Protein AF-A0A522RYK0-F1 (afdb_monomer_lite)

Radius of gyration: 50.11 Å; chains: 1; bounding box: 141×63×162 Å

pLDDT: mean 70.0, std 18.23, range [32.28, 95.06]

Secondary structure (DSSP, 8-state):
----------------------------PPP-------S-------THHHHHHHHHHHHHHHHHHHHHHHHHHHHHHHH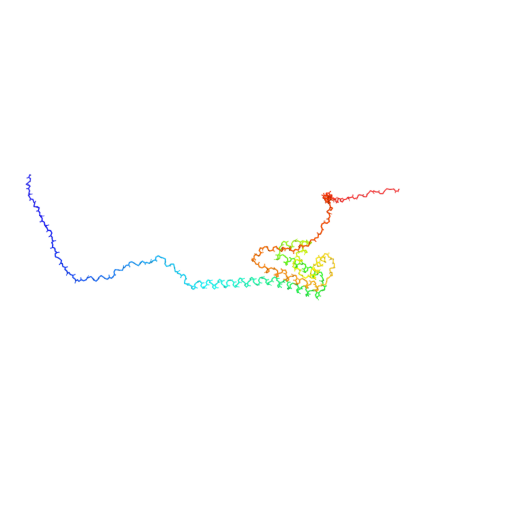HHHHHHHHHHHHHH--HHHHHHHHHHHHHHHHHHH-TTGGG--THHHHHHHHHH--SHHHHHHHHHHHHHTTSSS----HHHHHHHHHHHHHHHHHGGGS-SS----------------------S--------------PPPPPPPP---

Structure (mmCIF, N/CA/C/O backbone):
data_AF-A0A522RYK0-F1
#
_entry.id   AF-A0A522RYK0-F1
#
loop_
_atom_site.group_PDB
_atom_site.id
_atom_site.type_symbol
_atom_site.label_atom_id
_atom_site.label_alt_id
_atom_site.label_comp_id
_atom_site.label_asym_id
_atom_site.label_entity_id
_atom_site.label_seq_id
_atom_site.pdbx_PDB_ins_code
_atom_site.Cartn_x
_atom_site.Cartn_y
_atom_site.Cartn_z
_atom_site.occupancy
_atom_site.B_iso_or_equiv
_atom_site.auth_seq_id
_atom_site.auth_comp_id
_atom_site.auth_asym_id
_atom_site.auth_atom_id
_atom_site.pdbx_PDB_model_num
ATOM 1 N N . MET A 1 1 ? 123.308 -16.213 -63.294 1.00 41.47 1 MET A N 1
ATOM 2 C CA . MET A 1 1 ? 123.215 -14.855 -63.873 1.00 41.47 1 MET A CA 1
ATOM 3 C C . MET A 1 1 ? 122.377 -14.964 -65.137 1.00 41.47 1 MET A C 1
ATOM 5 O O . MET A 1 1 ? 122.843 -15.543 -66.106 1.00 41.47 1 MET A O 1
ATOM 9 N N . GLY A 1 2 ? 121.099 -14.588 -65.052 1.00 46.09 2 GLY A N 1
ATOM 10 C CA . GLY A 1 2 ? 120.081 -14.858 -66.072 1.00 46.09 2 GLY A CA 1
ATOM 11 C C . GLY A 1 2 ? 119.715 -13.612 -66.877 1.00 46.09 2 GLY A C 1
ATOM 12 O O . GLY A 1 2 ? 119.585 -12.527 -66.317 1.00 46.09 2 GLY A O 1
ATOM 13 N N . HIS A 1 3 ? 119.567 -13.805 -68.186 1.00 45.56 3 HIS A N 1
ATOM 14 C CA . HIS A 1 3 ? 119.107 -12.843 -69.190 1.00 45.56 3 HIS A CA 1
ATOM 15 C C . HIS A 1 3 ? 117.770 -12.163 -68.825 1.00 45.56 3 HIS A C 1
ATOM 17 O O . HIS A 1 3 ? 116.843 -12.859 -68.406 1.00 45.56 3 HIS A O 1
ATOM 23 N N . PRO A 1 4 ? 117.589 -10.857 -69.098 1.00 58.97 4 PRO A N 1
ATOM 24 C CA . PRO A 1 4 ? 116.269 -10.243 -69.104 1.00 58.97 4 PRO A CA 1
ATOM 25 C C . PRO A 1 4 ? 115.610 -10.435 -70.479 1.00 58.97 4 PRO A C 1
ATOM 27 O O . PRO A 1 4 ? 116.005 -9.838 -71.480 1.00 58.97 4 PRO A O 1
ATOM 30 N N . GLY A 1 5 ? 114.600 -11.304 -70.517 1.00 47.75 5 GLY A N 1
ATOM 31 C CA . GLY A 1 5 ? 113.717 -11.498 -71.661 1.00 47.75 5 GLY A CA 1
ATOM 32 C C . GLY A 1 5 ? 112.624 -10.431 -71.716 1.00 47.75 5 GLY A C 1
ATOM 33 O O . GLY A 1 5 ? 111.894 -10.208 -70.752 1.00 47.75 5 GLY A O 1
ATOM 34 N N . HIS A 1 6 ? 112.502 -9.793 -72.877 1.00 49.28 6 HIS A N 1
ATOM 35 C CA . HIS A 1 6 ? 111.373 -8.955 -73.261 1.00 49.28 6 HIS A CA 1
ATOM 36 C C . HIS A 1 6 ? 110.070 -9.764 -73.272 1.00 49.28 6 HIS A C 1
ATOM 38 O O . HIS A 1 6 ? 110.014 -10.821 -73.899 1.00 49.28 6 HIS A O 1
ATOM 44 N N . TYR A 1 7 ? 108.984 -9.224 -72.711 1.00 55.53 7 TYR A N 1
ATOM 45 C CA . TYR A 1 7 ? 107.646 -9.667 -73.099 1.00 55.53 7 TYR A CA 1
ATOM 46 C C . TYR A 1 7 ? 106.672 -8.503 -73.299 1.00 55.53 7 TYR A C 1
ATOM 48 O O . TYR A 1 7 ? 106.719 -7.458 -72.651 1.00 55.53 7 TYR A O 1
ATOM 56 N N . ARG A 1 8 ? 105.844 -8.706 -74.324 1.00 53.91 8 ARG A N 1
ATOM 57 C CA . ARG A 1 8 ? 105.000 -7.753 -75.041 1.00 53.91 8 ARG A CA 1
ATOM 58 C C . ARG A 1 8 ? 103.783 -7.306 -74.230 1.00 53.91 8 ARG A C 1
ATOM 60 O O . ARG A 1 8 ? 103.078 -8.125 -73.652 1.00 53.91 8 ARG A O 1
ATOM 67 N N . ARG A 1 9 ? 103.438 -6.020 -74.357 1.00 51.78 9 ARG A N 1
ATOM 68 C CA . ARG A 1 9 ? 102.082 -5.502 -74.115 1.00 51.78 9 ARG A CA 1
ATOM 69 C C . ARG A 1 9 ? 101.175 -5.881 -75.287 1.00 51.78 9 ARG A C 1
ATOM 71 O O . ARG A 1 9 ? 101.314 -5.323 -76.373 1.00 51.78 9 ARG A O 1
ATOM 78 N N . ALA A 1 10 ? 100.227 -6.783 -75.057 1.00 53.97 10 ALA A N 1
ATOM 79 C CA . ALA A 1 10 ? 99.126 -7.031 -75.980 1.00 53.97 10 ALA A CA 1
ATOM 80 C C . ALA A 1 10 ? 97.959 -6.094 -75.642 1.00 53.97 10 ALA A C 1
ATOM 82 O O . ALA A 1 10 ? 97.344 -6.191 -74.582 1.00 53.97 10 ALA A O 1
ATOM 83 N N . ARG A 1 11 ? 97.676 -5.163 -76.557 1.00 58.62 11 ARG A N 1
ATOM 84 C CA . ARG A 1 11 ? 96.407 -4.438 -76.622 1.00 58.62 11 ARG A CA 1
ATOM 85 C C . ARG A 1 11 ? 95.418 -5.339 -77.351 1.00 58.62 11 ARG A C 1
ATOM 87 O O . ARG A 1 11 ? 95.671 -5.670 -78.505 1.00 58.62 11 ARG A O 1
ATOM 94 N N . TYR A 1 12 ? 94.287 -5.659 -76.740 1.00 59.41 12 TYR A N 1
ATOM 95 C CA . TYR A 1 12 ? 93.101 -6.031 -77.502 1.00 59.41 12 TYR A CA 1
ATOM 96 C C . TYR A 1 12 ? 91.986 -5.047 -77.158 1.00 59.41 12 TYR A C 1
ATOM 98 O O . TYR A 1 12 ? 91.530 -4.929 -76.023 1.00 59.41 12 TYR A O 1
ATOM 106 N N . ARG A 1 13 ? 91.652 -4.244 -78.169 1.00 61.16 13 ARG A N 1
ATOM 107 C CA . ARG A 1 13 ? 90.498 -3.356 -78.204 1.00 61.16 13 ARG A CA 1
ATOM 108 C C . ARG A 1 13 ? 89.246 -4.209 -78.391 1.00 61.16 13 ARG A C 1
ATOM 110 O O . ARG A 1 13 ? 89.205 -5.047 -79.282 1.00 61.16 13 ARG A O 1
ATOM 117 N N . THR A 1 14 ? 88.266 -3.933 -77.540 1.00 62.31 14 THR A N 1
ATOM 118 C CA . THR A 1 14 ? 86.838 -3.804 -77.854 1.00 62.31 14 THR A CA 1
ATOM 119 C C . THR A 1 14 ? 86.276 -4.751 -78.923 1.00 62.31 14 THR A C 1
ATOM 121 O O . THR A 1 14 ? 86.274 -4.444 -80.114 1.00 62.31 14 THR A O 1
ATOM 124 N N . CYS A 1 15 ? 85.681 -5.856 -78.468 1.00 51.78 15 CYS A N 1
ATOM 125 C CA . CYS A 1 15 ? 84.622 -6.533 -79.213 1.00 51.78 15 CYS A CA 1
ATOM 126 C C . CYS A 1 15 ? 83.449 -5.557 -79.390 1.00 51.78 15 CYS A C 1
ATOM 128 O O . CYS A 1 15 ? 82.803 -5.178 -78.416 1.00 51.78 15 CYS A O 1
ATOM 130 N N . SER A 1 16 ? 83.175 -5.161 -80.630 1.00 62.47 16 SER A N 1
ATOM 131 C CA . SER A 1 16 ? 81.880 -4.615 -81.038 1.00 62.47 16 SER A CA 1
ATOM 132 C C . SER A 1 16 ? 81.103 -5.751 -81.695 1.00 62.47 16 SER A C 1
ATOM 134 O O . SER A 1 16 ? 81.297 -6.065 -82.865 1.00 62.47 16 SER A O 1
ATOM 136 N N . VAL A 1 17 ? 80.257 -6.418 -80.911 1.00 62.44 17 VAL A N 1
ATOM 137 C CA . VAL A 1 17 ? 79.283 -7.382 -81.430 1.00 62.44 17 VAL A CA 1
ATOM 138 C C . VAL A 1 17 ? 77.928 -6.690 -81.485 1.00 62.44 17 VAL A C 1
ATOM 140 O O . VAL A 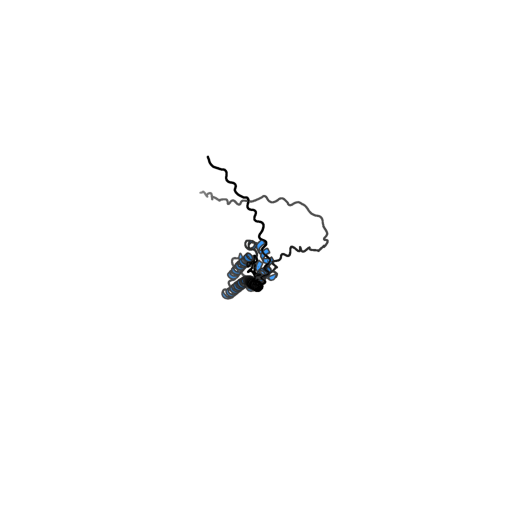1 17 ? 77.262 -6.480 -80.477 1.00 62.44 17 VAL A O 1
ATOM 143 N N . VAL A 1 18 ? 77.639 -6.229 -82.701 1.00 58.78 18 VAL A N 1
ATOM 144 C CA . VAL A 1 18 ? 76.389 -6.375 -83.456 1.00 58.78 18 VAL A CA 1
ATOM 145 C C . VAL A 1 18 ? 75.110 -6.495 -82.624 1.00 58.78 18 VAL A C 1
ATOM 147 O O . VAL A 1 18 ? 74.841 -7.512 -81.989 1.00 58.78 18 VAL A O 1
ATOM 150 N N . ALA A 1 19 ? 74.263 -5.474 -82.763 1.00 57.03 19 ALA A N 1
ATOM 151 C CA . ALA A 1 19 ? 72.838 -5.555 -82.498 1.00 57.03 19 ALA A CA 1
ATOM 152 C C . ALA A 1 19 ? 72.228 -6.737 -83.273 1.00 57.03 19 ALA A C 1
ATOM 154 O O . ALA A 1 19 ? 72.044 -6.665 -84.486 1.00 57.03 19 ALA A O 1
ATOM 155 N N . SER A 1 20 ? 71.911 -7.821 -82.566 1.00 56.34 20 SER A N 1
ATOM 156 C CA . SER A 1 20 ? 70.906 -8.777 -83.020 1.00 56.34 20 SER A CA 1
ATOM 157 C C . SER A 1 20 ? 69.559 -8.313 -82.498 1.00 56.34 20 SER A C 1
ATOM 159 O O . SER A 1 20 ? 69.254 -8.423 -81.312 1.00 56.34 20 SER A O 1
ATOM 161 N N . THR A 1 21 ? 68.754 -7.770 -83.404 1.00 59.12 21 THR A N 1
ATOM 162 C CA . THR A 1 21 ? 67.309 -7.663 -83.236 1.00 59.12 21 THR A CA 1
ATOM 163 C C . THR A 1 21 ? 66.734 -9.074 -83.307 1.00 59.12 21 THR A C 1
ATOM 165 O O . THR A 1 21 ? 66.235 -9.488 -84.349 1.00 59.12 21 THR A O 1
ATOM 168 N N . ASP A 1 22 ? 66.826 -9.833 -82.213 1.00 52.81 22 ASP A N 1
ATOM 169 C CA . ASP A 1 22 ? 66.019 -11.042 -82.068 1.00 52.81 22 ASP A CA 1
ATOM 170 C C . ASP A 1 22 ? 64.704 -10.663 -81.388 1.00 52.81 22 ASP A C 1
ATOM 172 O O . ASP A 1 22 ? 64.526 -10.683 -80.170 1.00 52.81 22 ASP A O 1
ATOM 176 N N . ALA A 1 23 ? 63.782 -10.210 -82.232 1.00 56.84 23 ALA A N 1
ATOM 177 C CA . ALA A 1 23 ? 62.373 -10.141 -81.916 1.00 56.84 23 ALA A CA 1
ATOM 178 C C . ALA A 1 23 ? 61.839 -11.577 -81.791 1.00 56.84 23 ALA A C 1
ATOM 180 O O . ALA A 1 23 ? 61.274 -12.119 -82.742 1.00 56.84 23 ALA A O 1
ATOM 181 N N . ARG A 1 24 ? 62.026 -12.206 -80.624 1.00 54.88 24 ARG A N 1
ATOM 182 C CA . ARG A 1 24 ? 61.270 -13.397 -80.212 1.00 54.88 24 ARG A CA 1
ATOM 183 C C . ARG A 1 24 ? 61.407 -13.655 -78.707 1.00 54.88 24 ARG A C 1
ATOM 185 O O . ARG A 1 24 ? 62.499 -13.759 -78.171 1.00 54.88 24 ARG A O 1
ATOM 192 N N . SER A 1 25 ? 60.249 -13.783 -78.055 1.00 52.97 25 SER A N 1
ATOM 193 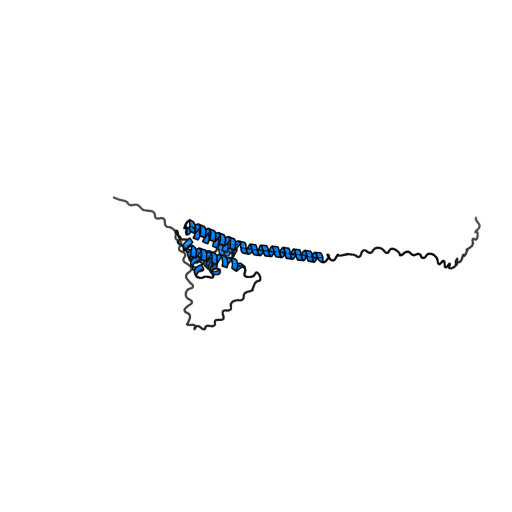C CA . SER A 1 25 ? 60.036 -14.150 -76.645 1.00 52.97 25 SER A CA 1
ATOM 194 C C . SER A 1 25 ? 60.287 -13.087 -75.569 1.00 52.97 25 SER A C 1
ATOM 196 O O . SER A 1 25 ? 60.899 -13.357 -74.543 1.00 52.97 25 SER A O 1
ATOM 198 N N . ALA A 1 26 ? 59.641 -11.927 -75.701 1.00 53.84 26 ALA A N 1
ATOM 199 C CA . ALA A 1 26 ? 59.113 -11.220 -74.530 1.00 53.84 26 ALA A CA 1
ATOM 200 C C . ALA A 1 26 ? 57.675 -11.694 -74.245 1.00 53.84 26 ALA A C 1
ATOM 202 O O . ALA A 1 26 ? 56.738 -10.900 -74.212 1.00 53.84 26 ALA A O 1
ATOM 203 N N . MET A 1 27 ? 57.476 -13.002 -74.039 1.00 52.97 27 MET A N 1
ATOM 204 C CA . MET A 1 27 ? 56.297 -13.477 -73.307 1.00 52.97 27 MET A CA 1
ATOM 205 C C . MET A 1 27 ? 56.552 -13.249 -71.815 1.00 52.97 27 MET A C 1
ATOM 207 O O . MET A 1 27 ? 56.721 -14.183 -71.037 1.00 52.97 27 MET A O 1
ATOM 211 N N . ASN A 1 28 ? 56.624 -11.973 -71.434 1.00 60.78 28 ASN A N 1
ATOM 212 C CA . ASN A 1 28 ? 56.594 -11.548 -70.045 1.00 60.78 28 ASN A CA 1
ATOM 213 C C . ASN A 1 28 ? 55.174 -11.799 -69.534 1.00 60.78 28 ASN A C 1
ATOM 215 O O . ASN A 1 28 ? 54.310 -10.925 -69.609 1.00 60.78 28 ASN A O 1
ATOM 219 N N . GLY A 1 29 ? 54.917 -13.026 -69.073 1.00 66.88 29 GLY A N 1
ATOM 220 C CA . GLY A 1 29 ? 53.723 -13.321 -68.290 1.00 66.88 29 GLY A CA 1
ATOM 221 C C . GLY A 1 29 ? 53.660 -12.341 -67.112 1.00 66.88 29 GLY A C 1
ATOM 222 O O . GLY A 1 29 ? 54.710 -12.031 -66.542 1.00 66.88 29 GLY A O 1
ATOM 223 N N . PRO A 1 30 ? 52.483 -11.782 -66.780 1.00 66.31 30 PRO A N 1
ATOM 224 C CA . PRO A 1 30 ? 52.382 -10.717 -65.792 1.00 66.31 30 PRO A CA 1
ATOM 225 C C . PRO A 1 30 ? 53.019 -11.159 -64.473 1.00 66.31 30 PRO A C 1
ATOM 227 O O . PRO A 1 30 ? 52.614 -12.155 -63.876 1.00 66.31 30 PRO A O 1
ATOM 230 N N . ALA A 1 31 ? 54.045 -10.419 -64.046 1.00 64.81 31 ALA A N 1
ATOM 231 C CA . ALA A 1 31 ? 54.709 -10.623 -62.771 1.00 64.81 31 ALA A CA 1
ATOM 232 C C . ALA A 1 31 ? 53.659 -10.547 -61.656 1.00 64.81 31 ALA A C 1
ATOM 234 O O . ALA A 1 31 ? 53.007 -9.511 -61.487 1.00 64.81 31 ALA A O 1
ATOM 235 N N . LEU A 1 32 ? 53.479 -11.650 -60.926 1.00 63.84 32 LEU A N 1
ATOM 236 C CA . LEU A 1 32 ? 52.627 -11.714 -59.744 1.00 63.84 32 LEU A CA 1
ATOM 237 C C . LEU A 1 32 ? 53.161 -10.704 -58.723 1.00 63.84 32 LEU A C 1
ATOM 239 O O . LEU A 1 32 ? 54.149 -10.951 -58.034 1.00 63.84 32 LEU A O 1
ATOM 243 N N . ARG A 1 33 ? 52.525 -9.531 -58.676 1.00 64.06 33 ARG A N 1
ATOM 244 C CA . ARG A 1 33 ? 52.713 -8.560 -57.602 1.00 64.06 33 ARG A CA 1
ATOM 245 C C . ARG A 1 33 ? 52.239 -9.200 -56.306 1.00 64.06 33 ARG A C 1
ATOM 247 O O . ARG A 1 33 ? 51.148 -9.765 -56.260 1.00 64.06 33 ARG A O 1
ATOM 254 N N . ASP A 1 34 ? 53.080 -9.069 -55.291 1.00 62.72 34 ASP A N 1
ATOM 255 C CA . ASP A 1 34 ? 52.813 -9.406 -53.901 1.00 62.72 34 ASP A CA 1
ATOM 256 C C . ASP A 1 34 ? 51.382 -9.016 -53.510 1.00 62.72 34 ASP A C 1
ATOM 258 O O . ASP A 1 34 ? 50.929 -7.894 -53.772 1.00 62.72 34 ASP A O 1
ATOM 262 N N . ILE A 1 35 ? 50.651 -9.958 -52.918 1.00 59.69 35 ILE A N 1
ATOM 263 C CA . ILE A 1 35 ? 49.290 -9.725 -52.444 1.00 59.69 35 ILE A CA 1
ATOM 264 C C . ILE A 1 35 ? 49.412 -8.824 -51.215 1.00 59.69 35 ILE A C 1
ATOM 266 O O . ILE A 1 35 ? 49.546 -9.285 -50.083 1.00 59.69 35 ILE A O 1
ATOM 270 N N . HIS A 1 36 ? 49.367 -7.513 -51.434 1.00 65.38 36 HIS A N 1
ATOM 271 C CA . HIS A 1 36 ? 49.087 -6.562 -50.373 1.00 65.38 36 HIS A CA 1
ATOM 272 C C . HIS A 1 36 ? 47.670 -6.838 -49.867 1.00 65.38 36 HIS A C 1
ATOM 274 O O . HIS A 1 36 ? 46.690 -6.414 -50.474 1.00 65.38 36 HIS A O 1
ATOM 280 N N . ILE A 1 37 ? 47.557 -7.561 -48.755 1.00 68.00 37 ILE A N 1
ATOM 281 C CA . ILE A 1 37 ? 46.336 -7.587 -47.954 1.00 68.00 37 ILE A CA 1
ATOM 282 C C . ILE A 1 37 ? 46.307 -6.224 -47.253 1.00 68.00 37 ILE A C 1
ATOM 284 O O . ILE A 1 37 ? 47.153 -5.991 -46.384 1.00 68.00 37 ILE A O 1
ATOM 288 N N . PRO A 1 38 ? 45.433 -5.276 -47.648 1.00 64.25 38 PRO A N 1
ATOM 289 C CA . PRO A 1 38 ? 45.405 -3.980 -46.997 1.00 64.25 38 PRO A CA 1
ATOM 290 C C . PRO A 1 38 ? 45.112 -4.174 -45.508 1.00 64.25 38 PRO A C 1
ATOM 292 O O . PRO A 1 38 ? 44.242 -4.956 -45.115 1.00 64.25 38 PRO A O 1
ATOM 295 N N . ALA A 1 39 ? 45.887 -3.466 -44.689 1.00 63.06 39 ALA A N 1
ATOM 296 C CA . ALA A 1 39 ? 45.721 -3.425 -43.251 1.00 63.06 39 ALA A CA 1
ATOM 297 C C . ALA A 1 39 ? 44.263 -3.094 -42.893 1.00 63.06 39 ALA A C 1
ATOM 299 O O . ALA A 1 39 ? 43.688 -2.133 -43.397 1.00 63.06 39 ALA A O 1
ATOM 300 N N . ALA A 1 40 ? 43.708 -3.917 -42.003 1.00 62.59 40 ALA A N 1
ATOM 301 C CA . ALA A 1 40 ? 42.386 -3.802 -41.403 1.00 62.59 40 ALA A CA 1
ATOM 302 C C . ALA A 1 40 ? 41.223 -3.677 -42.406 1.00 62.59 40 ALA A C 1
ATOM 304 O O . ALA A 1 40 ? 40.642 -2.609 -42.597 1.00 62.59 40 ALA A O 1
ATOM 305 N N . ALA A 1 41 ? 40.733 -4.828 -42.875 1.00 57.41 41 ALA A N 1
ATOM 306 C CA . ALA A 1 41 ? 39.289 -5.004 -42.987 1.00 57.41 41 ALA A CA 1
ATOM 307 C C . ALA A 1 41 ? 38.702 -4.932 -41.565 1.00 57.41 41 ALA A C 1
ATOM 309 O O . ALA A 1 41 ? 38.401 -5.946 -40.938 1.00 57.41 41 ALA A O 1
ATOM 310 N N . TRP A 1 42 ? 38.600 -3.723 -41.006 1.00 62.56 42 TRP A N 1
ATOM 311 C CA . TRP A 1 42 ? 37.661 -3.449 -39.931 1.00 62.56 42 TRP A CA 1
ATOM 312 C C . TRP A 1 42 ? 36.291 -3.607 -40.591 1.00 62.56 42 TRP A C 1
ATOM 314 O O . TRP A 1 42 ? 35.756 -2.704 -41.226 1.00 62.56 42 TRP A O 1
ATOM 324 N N . TRP A 1 43 ? 35.802 -4.843 -40.622 1.00 59.75 43 TRP A N 1
ATOM 325 C CA . TRP A 1 43 ? 34.521 -5.155 -41.224 1.00 59.75 43 TRP A CA 1
ATOM 326 C C . TRP A 1 43 ? 33.501 -4.168 -40.658 1.00 59.75 43 TRP A C 1
ATOM 328 O O . TRP A 1 43 ? 33.410 -4.057 -39.428 1.00 59.75 43 TRP A O 1
ATOM 338 N N . PRO A 1 44 ? 32.742 -3.443 -41.500 1.00 61.81 44 PRO A N 1
ATOM 339 C CA . PRO A 1 44 ? 31.571 -2.772 -40.992 1.00 61.81 44 PRO A CA 1
ATOM 340 C C . PRO A 1 44 ? 30.711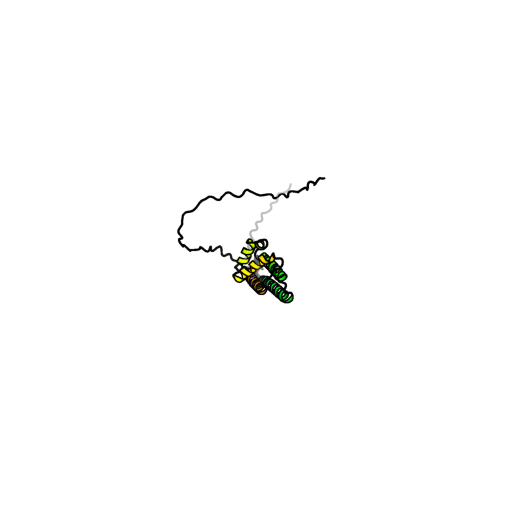 -3.939 -40.539 1.00 61.81 44 PRO A C 1
ATOM 342 O O . PRO A 1 44 ? 30.247 -4.703 -41.385 1.00 61.81 44 PRO A O 1
ATOM 345 N N . LEU A 1 45 ? 30.624 -4.178 -39.225 1.00 64.38 45 LEU A N 1
ATOM 346 C CA . LEU A 1 45 ? 29.703 -5.156 -38.657 1.00 64.38 45 LEU A CA 1
ATOM 347 C C . LEU A 1 45 ? 28.420 -5.008 -39.464 1.00 64.38 45 LEU A C 1
ATOM 349 O O . LEU A 1 45 ? 27.845 -3.915 -39.462 1.00 64.38 45 LEU A O 1
ATOM 353 N N . ALA A 1 46 ? 28.088 -6.034 -40.262 1.00 66.62 46 ALA A N 1
ATOM 354 C CA . ALA A 1 46 ? 27.051 -5.931 -41.278 1.00 66.62 46 ALA A CA 1
ATOM 355 C C . ALA A 1 46 ? 25.841 -5.247 -40.632 1.00 66.62 46 ALA A C 1
ATOM 357 O O . ALA A 1 46 ? 25.506 -5.623 -39.504 1.00 66.62 46 ALA A O 1
ATOM 358 N N . PRO A 1 47 ? 25.201 -4.243 -41.259 1.00 67.56 47 PRO A N 1
ATOM 359 C CA . PRO A 1 47 ? 24.204 -3.391 -40.598 1.00 67.56 47 PRO A CA 1
ATOM 360 C C . PRO A 1 47 ? 23.068 -4.169 -39.900 1.00 67.56 47 PRO A C 1
ATOM 362 O O . PRO A 1 47 ? 22.416 -3.651 -38.997 1.00 67.56 47 PRO A O 1
ATOM 365 N N . GLY A 1 48 ? 22.885 -5.449 -40.242 1.00 75.44 48 GLY A N 1
ATOM 366 C CA . GLY A 1 48 ? 22.053 -6.411 -39.520 1.00 75.44 48 GLY A CA 1
ATOM 367 C C . GLY A 1 48 ? 22.385 -6.619 -38.032 1.00 75.44 48 GLY A C 1
ATOM 368 O O . GLY A 1 48 ? 21.477 -6.924 -37.267 1.00 75.44 48 GLY A O 1
ATOM 369 N N . TRP A 1 49 ? 23.622 -6.409 -37.570 1.00 82.62 49 TRP A N 1
ATOM 370 C CA . TRP A 1 49 ? 23.958 -6.497 -36.137 1.00 82.62 49 TRP A CA 1
ATOM 371 C C . TRP A 1 49 ? 23.447 -5.293 -35.356 1.00 82.62 49 TRP A C 1
ATOM 373 O O . TRP A 1 49 ? 23.010 -5.446 -34.219 1.00 82.62 49 TRP A O 1
ATOM 383 N N . TRP A 1 50 ? 23.431 -4.109 -35.971 1.00 85.62 50 TRP A N 1
ATOM 384 C CA . TRP A 1 50 ? 22.796 -2.934 -35.378 1.00 85.62 50 TRP A CA 1
ATOM 385 C C . TRP A 1 50 ? 21.284 -3.120 -35.265 1.00 85.62 50 TRP A C 1
ATOM 387 O O . TRP A 1 50 ? 20.706 -2.760 -34.243 1.00 85.62 50 TRP A O 1
ATOM 397 N N . LEU A 1 51 ? 20.654 -3.757 -36.260 1.00 88.12 51 LEU A N 1
ATOM 398 C CA . LEU A 1 51 ? 19.261 -4.205 -36.168 1.00 88.12 51 LEU A CA 1
ATOM 399 C C . LEU A 1 51 ? 19.071 -5.215 -35.030 1.00 88.12 51 LEU A C 1
ATOM 401 O O . LEU A 1 51 ? 18.147 -5.060 -34.236 1.00 88.12 51 LEU A O 1
ATOM 405 N N . LEU A 1 52 ? 19.960 -6.203 -34.901 1.00 89.88 52 LEU A N 1
ATOM 406 C CA . LEU A 1 52 ? 19.904 -7.199 -33.828 1.00 89.88 52 LEU A CA 1
ATOM 407 C C . LEU A 1 52 ? 20.043 -6.554 -32.440 1.00 89.88 52 LEU A C 1
ATOM 409 O O . LEU A 1 52 ? 19.258 -6.847 -31.540 1.00 89.88 52 LEU A O 1
ATOM 413 N N . LEU A 1 53 ? 20.999 -5.635 -32.279 1.00 91.38 53 LEU A N 1
ATOM 414 C CA . LEU A 1 53 ? 21.190 -4.857 -31.056 1.00 91.38 53 LEU A CA 1
ATOM 415 C C . LEU A 1 53 ? 19.997 -3.944 -30.776 1.00 91.38 53 LEU A C 1
ATOM 417 O O . LEU A 1 53 ? 19.575 -3.849 -29.628 1.00 91.38 53 LEU A O 1
ATOM 421 N N . GLY A 1 54 ? 19.426 -3.312 -31.801 1.00 93.94 54 GLY A N 1
ATOM 422 C CA . GLY A 1 54 ? 18.226 -2.488 -31.678 1.00 93.94 54 GLY A CA 1
ATOM 423 C C . GLY A 1 54 ? 17.027 -3.303 -31.200 1.00 93.94 54 GLY A C 1
ATOM 424 O O . GLY A 1 54 ? 16.375 -2.932 -30.226 1.00 93.94 54 GLY A O 1
ATOM 425 N N . VAL A 1 55 ? 16.777 -4.459 -31.818 1.00 94.31 55 VAL A N 1
ATOM 426 C CA . VAL A 1 55 ? 15.712 -5.387 -31.408 1.00 94.31 55 VAL A CA 1
ATOM 427 C C . VAL A 1 55 ? 15.950 -5.897 -29.987 1.00 94.31 55 VAL A C 1
ATOM 429 O O . VAL A 1 55 ? 15.020 -5.899 -29.181 1.00 94.31 55 VAL A O 1
ATOM 432 N N . LEU A 1 56 ? 17.186 -6.267 -29.643 1.00 95.06 56 LEU A N 1
ATOM 433 C CA . LEU A 1 56 ? 17.534 -6.712 -28.294 1.00 95.06 56 LEU A CA 1
ATOM 434 C C . LEU A 1 56 ? 17.336 -5.593 -27.263 1.00 95.06 56 LEU A C 1
ATOM 436 O O . LEU A 1 56 ? 16.784 -5.836 -26.192 1.00 95.06 56 LEU A O 1
ATOM 440 N N . ALA A 1 57 ? 17.723 -4.359 -27.590 1.00 94.44 57 ALA A N 1
ATOM 441 C CA . ALA A 1 57 ? 17.519 -3.198 -26.734 1.00 94.44 57 ALA A CA 1
ATOM 442 C C . ALA A 1 57 ? 16.027 -2.903 -26.528 1.00 94.44 57 ALA A C 1
ATOM 444 O O . ALA A 1 57 ? 15.611 -2.686 -25.389 1.00 94.44 57 ALA A O 1
ATOM 445 N N . LEU A 1 58 ? 15.206 -2.959 -27.585 1.00 94.44 58 LEU A N 1
ATOM 446 C CA . LEU A 1 58 ? 13.751 -2.814 -27.470 1.00 94.44 58 LEU A CA 1
ATOM 447 C C . LEU A 1 58 ? 13.126 -3.940 -26.642 1.00 94.44 58 LEU A C 1
ATOM 449 O O . LEU A 1 58 ? 12.271 -3.666 -25.801 1.00 94.44 58 LEU A O 1
ATOM 453 N N . ALA A 1 59 ? 13.553 -5.188 -26.836 1.00 94.00 59 ALA A N 1
ATOM 454 C CA . ALA A 1 59 ? 13.072 -6.321 -26.054 1.00 94.00 59 ALA A CA 1
ATOM 455 C C . ALA A 1 59 ? 13.425 -6.154 -24.568 1.00 94.00 59 ALA A C 1
ATOM 457 O O . ALA A 1 59 ? 12.552 -6.265 -23.706 1.00 94.00 59 ALA A O 1
ATOM 458 N N . CYS A 1 60 ? 14.675 -5.796 -24.263 1.00 93.75 60 CYS A N 1
ATOM 459 C CA . CYS A 1 60 ? 15.120 -5.486 -22.906 1.00 93.75 60 CYS A CA 1
ATOM 460 C C . CYS A 1 60 ? 14.330 -4.319 -22.303 1.00 93.75 60 CYS A C 1
ATOM 462 O O . CYS A 1 60 ? 13.844 -4.432 -21.178 1.00 93.75 60 CYS A O 1
ATOM 464 N N . ALA A 1 61 ? 14.133 -3.229 -23.049 1.00 91.00 61 ALA A N 1
ATOM 465 C CA . ALA A 1 61 ? 13.327 -2.095 -22.608 1.00 91.00 61 ALA A CA 1
ATOM 466 C C . ALA A 1 61 ? 11.875 -2.514 -22.335 1.00 91.00 61 ALA A C 1
ATOM 468 O O . ALA A 1 61 ? 11.333 -2.184 -21.283 1.00 91.00 61 ALA A O 1
ATOM 469 N N . GLY A 1 62 ? 11.264 -3.307 -23.218 1.00 90.81 62 GLY A N 1
ATOM 470 C CA . GLY A 1 62 ? 9.920 -3.852 -23.038 1.00 90.81 62 GLY A CA 1
ATOM 471 C C . GLY A 1 62 ? 9.803 -4.713 -21.779 1.00 90.81 62 GLY A C 1
ATOM 472 O O . GLY A 1 62 ? 8.877 -4.526 -20.988 1.00 90.81 62 GLY A O 1
ATOM 473 N N . VAL A 1 63 ? 10.775 -5.595 -21.530 1.00 88.50 63 VAL A N 1
ATOM 474 C CA . VAL A 1 63 ? 10.829 -6.420 -20.313 1.00 88.50 63 VAL A CA 1
ATOM 475 C C . VAL A 1 63 ? 10.996 -5.552 -19.066 1.00 88.50 63 VAL A C 1
ATOM 477 O O . VAL A 1 63 ? 10.284 -5.759 -18.081 1.00 88.50 63 VAL A O 1
ATOM 480 N N . VAL A 1 64 ? 11.891 -4.563 -19.091 1.00 85.00 64 VAL A N 1
ATOM 481 C CA . VAL A 1 64 ? 12.105 -3.635 -17.970 1.00 85.00 64 VAL A CA 1
ATOM 482 C C . VAL A 1 64 ? 10.840 -2.827 -17.689 1.00 85.00 64 VAL A C 1
ATOM 484 O O . VAL A 1 64 ? 10.413 -2.763 -16.538 1.00 85.00 64 VAL A O 1
ATOM 487 N N . LEU A 1 65 ? 10.188 -2.278 -18.715 1.00 82.50 65 LEU A N 1
ATOM 488 C CA . LEU A 1 65 ? 8.942 -1.517 -18.588 1.00 82.50 65 LEU A CA 1
ATOM 489 C C . LEU A 1 65 ? 7.786 -2.393 -18.091 1.00 82.50 65 LEU A C 1
ATOM 491 O O . LEU A 1 65 ? 7.024 -1.973 -17.218 1.00 82.50 65 LEU A O 1
ATOM 495 N N . TRP A 1 66 ? 7.680 -3.632 -18.572 1.00 79.06 66 TRP A N 1
ATOM 496 C CA . TRP A 1 66 ? 6.674 -4.587 -18.110 1.00 79.06 66 TRP A CA 1
ATOM 497 C C . TRP A 1 66 ? 6.889 -4.977 -16.643 1.00 79.06 66 TRP A C 1
ATOM 499 O O . TRP A 1 66 ? 5.947 -4.955 -15.841 1.00 79.06 66 TRP A O 1
ATOM 509 N N . ARG A 1 67 ? 8.136 -5.270 -16.254 1.00 75.44 67 ARG A N 1
ATOM 510 C CA . ARG A 1 67 ? 8.497 -5.565 -14.860 1.00 75.44 67 ARG A CA 1
ATOM 511 C C . ARG A 1 67 ? 8.294 -4.353 -13.961 1.00 75.44 67 ARG A C 1
ATOM 513 O O . ARG A 1 67 ? 7.747 -4.516 -12.873 1.00 75.44 67 ARG A O 1
ATOM 520 N N . ALA A 1 68 ? 8.655 -3.155 -14.415 1.00 69.00 68 ALA A N 1
ATOM 521 C CA . ALA A 1 68 ? 8.417 -1.909 -13.694 1.00 69.00 68 ALA A CA 1
ATOM 522 C C . ALA A 1 68 ? 6.912 -1.672 -13.498 1.00 69.00 68 ALA A C 1
ATOM 524 O O . ALA A 1 68 ? 6.466 -1.458 -12.371 1.00 69.00 68 ALA A O 1
ATOM 525 N N . GLY A 1 69 ? 6.101 -1.821 -14.549 1.00 64.75 69 GLY A N 1
ATOM 526 C CA . GLY A 1 69 ? 4.643 -1.696 -14.472 1.00 64.75 69 GLY A CA 1
ATOM 527 C C . GLY A 1 69 ? 3.997 -2.728 -13.542 1.00 64.75 69 GLY A C 1
ATOM 528 O O . GLY A 1 69 ? 3.043 -2.418 -12.821 1.00 64.75 69 GLY A O 1
ATOM 529 N N . ARG A 1 70 ? 4.540 -3.950 -13.485 1.00 63.19 70 ARG A N 1
ATOM 530 C CA . ARG A 1 70 ? 4.068 -4.998 -12.568 1.00 63.19 70 ARG A CA 1
ATOM 531 C C . ARG A 1 70 ? 4.516 -4.757 -11.124 1.00 63.19 70 ARG A C 1
ATOM 533 O O . ARG A 1 70 ? 3.712 -4.953 -10.211 1.00 63.19 70 ARG A O 1
ATOM 540 N N . ALA A 1 71 ? 5.740 -4.278 -10.914 1.00 60.69 71 ALA A N 1
ATOM 541 C CA . ALA A 1 71 ? 6.263 -3.901 -9.601 1.00 60.69 71 ALA A CA 1
ATOM 542 C C . ALA A 1 71 ? 5.480 -2.731 -8.985 1.00 60.69 71 ALA A C 1
ATOM 544 O O . ALA A 1 71 ? 5.255 -2.716 -7.778 1.00 60.69 71 ALA A O 1
ATOM 545 N N . GLN A 1 72 ? 4.989 -1.805 -9.812 1.00 62.53 72 GLN A N 1
ATOM 546 C CA . GLN A 1 72 ? 4.142 -0.687 -9.380 1.00 62.53 72 GLN A CA 1
ATOM 547 C C . GLN A 1 72 ? 2.744 -1.157 -8.930 1.00 62.53 72 GLN A C 1
ATOM 549 O O . GLN A 1 72 ? 2.181 -0.633 -7.972 1.00 62.53 72 GLN A O 1
ATOM 554 N N . ARG A 1 73 ? 2.183 -2.188 -9.582 1.00 65.94 73 ARG A N 1
ATOM 555 C CA . ARG A 1 73 ? 0.820 -2.697 -9.309 1.00 65.94 73 ARG A CA 1
ATOM 556 C C . ARG A 1 73 ? 0.753 -3.770 -8.216 1.00 65.94 73 ARG A C 1
ATOM 558 O O . ARG A 1 73 ? -0.305 -3.966 -7.621 1.00 65.94 73 ARG A O 1
ATOM 565 N N . GLY A 1 74 ? 1.859 -4.460 -7.941 1.00 76.44 74 GLY A N 1
ATOM 566 C CA . GLY A 1 74 ? 1.974 -5.465 -6.878 1.00 76.44 74 GLY A CA 1
ATOM 567 C C . GLY A 1 74 ? 1.614 -4.967 -5.467 1.00 76.44 74 GLY A C 1
ATOM 568 O O . GLY A 1 74 ? 0.767 -5.591 -4.828 1.00 76.44 74 GLY A O 1
ATOM 569 N N . PRO A 1 75 ? 2.193 -3.857 -4.964 1.00 77.75 75 PRO A N 1
ATOM 570 C CA . PRO A 1 75 ? 1.981 -3.420 -3.585 1.00 77.75 75 PRO A CA 1
ATOM 571 C C . PRO A 1 75 ? 0.555 -2.936 -3.322 1.00 77.75 75 PRO A C 1
ATOM 573 O O . PRO A 1 75 ? 0.032 -3.211 -2.248 1.00 77.75 75 PRO A O 1
ATOM 576 N N . LEU A 1 76 ? -0.090 -2.277 -4.293 1.00 81.75 76 LEU A N 1
ATOM 577 C CA . LEU A 1 76 ? -1.491 -1.868 -4.157 1.00 81.75 76 LEU A CA 1
ATOM 578 C C . LEU A 1 76 ? -2.407 -3.088 -4.087 1.00 81.75 76 LEU A C 1
ATOM 580 O O . LEU A 1 76 ? -3.221 -3.187 -3.181 1.00 81.75 76 LEU A O 1
ATOM 584 N N . ARG A 1 77 ? -2.229 -4.060 -4.990 1.00 82.50 77 ARG A N 1
ATOM 585 C CA . ARG A 1 77 ? -3.014 -5.303 -4.960 1.00 82.50 77 ARG A CA 1
ATOM 586 C C . ARG A 1 77 ? -2.812 -6.084 -3.664 1.00 82.50 77 ARG A C 1
ATOM 588 O O . ARG A 1 77 ? -3.770 -6.641 -3.150 1.00 82.50 77 ARG A O 1
ATOM 595 N N . ALA A 1 78 ? -1.586 -6.129 -3.146 1.00 86.00 78 ALA A N 1
ATOM 596 C CA . ALA A 1 78 ? -1.301 -6.784 -1.874 1.00 86.00 78 ALA A CA 1
ATOM 597 C C . ALA A 1 78 ? -1.986 -6.070 -0.698 1.00 86.00 78 ALA A C 1
ATOM 599 O O . ALA A 1 78 ? -2.598 -6.738 0.124 1.00 86.00 78 ALA A O 1
ATOM 600 N N . ALA A 1 79 ? -1.930 -4.733 -0.652 1.00 87.62 79 ALA A N 1
ATOM 601 C CA . ALA A 1 79 ? -2.60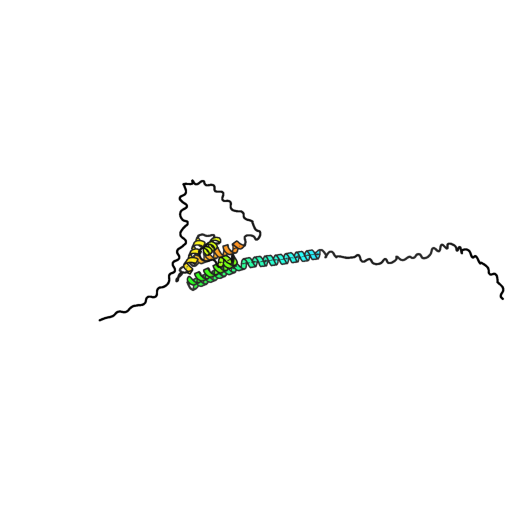3 -3.950 0.383 1.00 87.62 79 ALA A CA 1
ATOM 602 C C . ALA A 1 79 ? -4.128 -4.118 0.324 1.00 87.62 79 ALA A C 1
ATOM 604 O O . ALA A 1 79 ? -4.742 -4.367 1.352 1.00 87.62 79 ALA A O 1
ATOM 605 N N . LEU A 1 80 ? -4.728 -4.056 -0.870 1.00 87.44 80 LEU A N 1
ATOM 606 C CA . LEU A 1 80 ? -6.170 -4.254 -1.052 1.00 87.44 80 LEU A CA 1
ATOM 607 C C . LEU A 1 80 ? -6.615 -5.655 -0.615 1.00 87.44 80 LEU A C 1
ATOM 609 O O . LEU A 1 80 ? -7.560 -5.764 0.147 1.00 87.44 80 LEU A O 1
ATOM 613 N N . ARG A 1 81 ? -5.874 -6.708 -0.985 1.00 88.88 81 ARG A N 1
ATOM 614 C CA . ARG A 1 81 ? -6.159 -8.077 -0.516 1.00 88.88 81 ARG A CA 1
ATOM 615 C C . ARG A 1 81 ? -6.088 -8.217 1.004 1.00 88.88 81 ARG A C 1
ATOM 617 O O . ARG A 1 81 ? -6.834 -9.000 1.577 1.00 88.88 81 ARG A O 1
ATOM 624 N N . GLU A 1 82 ? -5.161 -7.510 1.650 1.00 91.25 82 GLU A N 1
ATOM 625 C CA . GLU A 1 82 ? -5.040 -7.509 3.113 1.00 91.25 82 GLU A CA 1
ATOM 626 C C . GLU A 1 82 ? -6.249 -6.804 3.751 1.00 91.25 82 GLU A C 1
ATOM 628 O O . GLU A 1 82 ? -6.767 -7.295 4.747 1.00 91.25 82 GLU A O 1
ATOM 633 N N . ILE A 1 83 ? -6.761 -5.732 3.133 1.00 91.25 83 ILE A N 1
ATOM 634 C CA . ILE A 1 83 ? -8.011 -5.067 3.543 1.00 91.25 83 ILE A CA 1
ATOM 635 C C . ILE A 1 83 ? -9.214 -5.998 3.361 1.00 91.25 83 ILE A C 1
ATOM 637 O O . ILE A 1 83 ? -9.975 -6.175 4.306 1.00 91.25 83 ILE A O 1
ATOM 641 N N . ASP A 1 84 ? -9.347 -6.652 2.204 1.00 90.56 84 ASP A N 1
ATOM 642 C CA . ASP A 1 84 ? -10.448 -7.589 1.933 1.00 90.56 84 ASP A CA 1
ATOM 643 C C . ASP A 1 84 ? -10.444 -8.759 2.939 1.00 90.56 84 ASP A C 1
ATOM 645 O O . ASP A 1 84 ? -11.488 -9.239 3.379 1.00 90.56 84 ASP A O 1
ATOM 649 N N . ALA A 1 85 ? -9.256 -9.209 3.358 1.00 90.06 85 ALA A N 1
ATOM 650 C CA . ALA A 1 85 ? -9.116 -10.232 4.389 1.00 90.06 85 ALA A CA 1
ATOM 651 C C . ALA A 1 85 ? -9.515 -9.736 5.790 1.00 90.06 85 ALA A C 1
ATOM 653 O O . ALA A 1 85 ? -10.015 -10.536 6.580 1.00 90.06 85 ALA A O 1
ATOM 654 N N . LEU A 1 86 ? -9.288 -8.456 6.110 1.00 89.62 86 LEU A N 1
ATOM 655 C CA . LEU A 1 86 ? -9.751 -7.846 7.363 1.00 89.62 86 LEU A CA 1
ATOM 656 C C . LEU A 1 86 ? -11.275 -7.705 7.369 1.00 89.62 86 LEU A C 1
ATOM 658 O O . LEU A 1 86 ? -11.906 -8.090 8.348 1.00 89.62 86 LEU A O 1
ATOM 662 N N . GLU A 1 87 ? -11.858 -7.254 6.259 1.00 91.00 87 GLU A N 1
ATOM 663 C CA . GLU A 1 87 ? -13.309 -7.149 6.055 1.00 91.00 87 GLU A CA 1
ATOM 664 C C . GLU A 1 87 ? -13.996 -8.513 6.235 1.00 91.00 87 GLU A C 1
ATOM 666 O O . GLU A 1 87 ? -14.912 -8.664 7.042 1.00 91.00 87 GLU A O 1
ATOM 671 N N . ALA A 1 88 ? -13.474 -9.556 5.582 1.00 89.56 88 ALA A N 1
ATOM 672 C CA . ALA A 1 88 ? -14.018 -10.910 5.680 1.00 89.56 88 ALA A CA 1
ATOM 673 C C . ALA A 1 88 ? -13.827 -11.575 7.058 1.00 89.56 88 ALA A C 1
ATOM 675 O O . ALA A 1 88 ? -14.513 -12.556 7.359 1.00 89.56 88 ALA A O 1
ATOM 676 N N . ARG A 1 89 ? -12.855 -11.123 7.861 1.00 88.06 89 ARG A N 1
ATOM 677 C CA . ARG A 1 89 ? -12.678 -11.564 9.257 1.00 88.06 89 ARG A CA 1
ATOM 678 C C . ARG A 1 89 ? -13.653 -10.841 10.171 1.00 88.06 89 ARG A C 1
ATOM 680 O O . ARG A 1 89 ? -14.328 -11.493 10.955 1.00 88.06 89 ARG A O 1
ATOM 687 N N . HIS A 1 90 ? -13.785 -9.530 10.006 1.00 89.62 90 HIS A N 1
ATOM 688 C CA . HIS A 1 90 ? -14.744 -8.733 10.758 1.00 89.62 90 HIS A CA 1
ATOM 689 C C . HIS A 1 90 ? -16.180 -9.227 10.556 1.00 89.62 90 HIS A C 1
ATOM 691 O O . HIS A 1 90 ? -16.893 -9.436 11.527 1.00 89.62 90 HIS A O 1
ATOM 697 N N . ALA A 1 91 ? -16.565 -9.541 9.316 1.00 88.69 91 ALA A N 1
ATOM 698 C CA . ALA A 1 91 ? -17.884 -10.095 9.011 1.00 88.69 91 ALA A CA 1
ATOM 699 C C . ALA A 1 91 ? -18.165 -11.463 9.670 1.00 88.69 91 ALA A C 1
ATOM 701 O O . ALA A 1 91 ? -19.321 -11.857 9.784 1.00 88.69 91 ALA A O 1
ATOM 702 N N . ARG A 1 92 ? -17.123 -12.206 10.070 1.00 88.06 92 ARG A N 1
ATOM 703 C CA . ARG A 1 92 ? -17.252 -13.511 10.740 1.00 88.06 92 ARG A CA 1
ATOM 704 C C . ARG A 1 92 ? -17.215 -13.402 12.256 1.00 88.06 92 ARG A C 1
ATOM 706 O O . ARG A 1 92 ? -18.053 -13.999 12.920 1.00 88.06 92 ARG A O 1
ATOM 713 N N . ASP A 1 93 ? -16.237 -12.669 12.772 1.00 86.88 93 ASP A N 1
ATOM 714 C CA . ASP A 1 93 ? -15.903 -12.669 14.196 1.00 86.88 93 ASP A CA 1
ATOM 715 C C . ASP A 1 93 ? -16.475 -11.442 14.928 1.00 86.88 93 ASP A C 1
ATOM 717 O O . ASP A 1 93 ? -16.550 -11.441 16.153 1.00 86.88 93 ASP A O 1
ATOM 721 N N . GLY A 1 94 ? -16.859 -10.384 14.200 1.00 84.56 94 GLY A N 1
ATOM 722 C CA . GLY A 1 94 ? -17.341 -9.119 14.771 1.00 84.56 94 GLY A CA 1
ATOM 723 C C . GLY A 1 94 ? -16.294 -8.365 15.601 1.00 84.56 94 GLY A C 1
ATOM 724 O O . GLY A 1 94 ? -16.639 -7.457 16.347 1.00 84.56 94 GLY A O 1
ATOM 725 N N . ASP A 1 95 ? -15.018 -8.751 15.510 1.00 84.94 95 ASP A N 1
ATOM 726 C CA . ASP A 1 95 ? -13.953 -8.221 16.361 1.00 84.94 95 ASP A CA 1
ATOM 727 C C . ASP A 1 95 ? -13.361 -6.921 15.787 1.00 84.94 95 ASP A C 1
ATOM 729 O O . ASP A 1 95 ? -12.482 -6.930 14.915 1.00 84.94 95 ASP A O 1
ATOM 733 N N . ASP A 1 96 ? -13.839 -5.791 16.307 1.00 86.19 96 ASP A N 1
ATOM 734 C CA . ASP A 1 96 ? -13.345 -4.444 15.997 1.00 86.19 96 ASP A CA 1
ATOM 735 C C . ASP A 1 96 ? -11.865 -4.254 16.361 1.00 86.19 96 ASP A C 1
ATOM 737 O O . ASP A 1 96 ? -11.129 -3.554 15.654 1.00 86.19 96 ASP A O 1
ATOM 741 N N . ALA A 1 97 ? -11.382 -4.893 17.431 1.00 85.81 97 ALA A N 1
ATOM 742 C CA . ALA A 1 97 ? -9.995 -4.755 17.867 1.00 85.81 97 ALA A CA 1
ATOM 743 C C . ALA A 1 97 ? -9.035 -5.382 16.852 1.00 85.81 97 ALA A C 1
ATOM 745 O O . ALA A 1 97 ? -7.987 -4.802 16.538 1.00 85.81 97 ALA A O 1
ATOM 746 N N . CYS A 1 98 ? -9.423 -6.526 16.280 1.00 86.25 98 CYS A N 1
ATOM 747 C CA . CYS A 1 98 ? -8.674 -7.174 15.207 1.00 86.25 98 CYS A CA 1
ATOM 748 C C . CYS A 1 98 ? -8.578 -6.278 13.960 1.00 86.25 98 CYS A C 1
ATOM 750 O O . CYS A 1 98 ? -7.496 -6.132 13.375 1.00 86.25 98 CYS A O 1
ATOM 752 N N . VAL A 1 99 ? -9.680 -5.622 13.579 1.00 87.50 99 VAL A N 1
ATOM 753 C CA . VAL A 1 99 ? -9.713 -4.688 12.439 1.00 87.50 99 VAL A CA 1
ATOM 754 C C . VAL A 1 99 ? -8.825 -3.478 12.700 1.00 87.50 99 VAL A C 1
ATOM 756 O O . VAL A 1 99 ? -8.009 -3.120 11.846 1.00 87.50 99 VAL A O 1
ATOM 759 N N . VAL A 1 100 ? -8.933 -2.874 13.884 1.00 87.88 100 VAL A N 1
ATOM 760 C CA . VAL A 1 100 ? -8.155 -1.692 14.274 1.00 87.88 100 VAL A CA 1
ATOM 761 C C . VAL A 1 100 ? -6.656 -1.986 14.274 1.00 87.88 100 VAL A C 1
ATOM 763 O O . VAL A 1 100 ? -5.889 -1.198 13.710 1.00 87.88 100 VAL A O 1
ATOM 766 N N . ASP A 1 101 ? -6.213 -3.111 14.845 1.00 88.12 101 ASP A N 1
ATOM 767 C CA . ASP A 1 101 ? -4.799 -3.512 14.846 1.00 88.12 101 ASP A CA 1
ATOM 768 C C . ASP A 1 101 ? -4.308 -3.890 13.435 1.00 88.12 101 ASP A C 1
ATOM 770 O O . ASP A 1 101 ? -3.227 -3.464 13.004 1.00 88.12 101 ASP A O 1
ATOM 774 N N . GLY A 1 102 ? -5.125 -4.608 12.663 1.00 88.38 102 GLY A N 1
ATOM 775 C CA . GLY A 1 102 ? -4.837 -4.951 11.270 1.00 88.38 102 GLY A CA 1
ATOM 776 C C . GLY A 1 102 ? -4.640 -3.716 10.387 1.00 88.38 102 GLY A C 1
ATOM 777 O O . GLY A 1 102 ? -3.587 -3.558 9.756 1.00 88.38 102 GLY A O 1
ATOM 778 N N . ALA A 1 103 ? -5.601 -2.790 10.414 1.00 89.69 103 ALA A N 1
ATOM 779 C CA . ALA A 1 103 ? -5.547 -1.513 9.702 1.00 89.69 103 ALA A CA 1
ATOM 780 C C . ALA A 1 103 ? -4.301 -0.707 10.098 1.00 89.69 103 ALA A C 1
ATOM 782 O O . ALA A 1 103 ? -3.514 -0.245 9.264 1.00 89.69 103 ALA A O 1
ATOM 783 N N . SER A 1 104 ? -4.060 -0.630 11.402 1.00 89.25 104 SER A N 1
ATOM 784 C CA . SER A 1 104 ? -2.924 0.029 12.029 1.00 89.25 104 SER A CA 1
ATOM 785 C C . SER A 1 104 ? -1.556 -0.481 11.567 1.00 89.25 104 SER A C 1
ATOM 787 O O . SER A 1 104 ? -0.624 0.313 11.357 1.00 89.25 104 SER A O 1
ATOM 789 N N . ARG A 1 105 ? -1.404 -1.801 11.433 1.00 89.50 105 ARG A N 1
ATOM 790 C CA . ARG A 1 105 ? -0.175 -2.451 10.952 1.00 89.50 105 ARG A CA 1
ATOM 791 C C . ARG A 1 105 ? -0.002 -2.269 9.451 1.00 89.50 105 ARG A C 1
ATOM 793 O O . ARG A 1 105 ? 1.120 -1.989 9.006 1.00 89.50 105 ARG A O 1
ATOM 800 N N . LEU A 1 106 ? -1.092 -2.384 8.689 1.00 90.25 106 LEU A N 1
ATOM 801 C CA . LEU A 1 106 ? -1.090 -2.175 7.245 1.00 90.25 106 LEU A CA 1
ATOM 802 C C . LEU A 1 106 ? -0.639 -0.752 6.904 1.00 90.25 106 LEU A C 1
ATOM 804 O O . LEU A 1 106 ? 0.305 -0.588 6.126 1.00 90.25 106 LEU A O 1
ATOM 808 N N . MET A 1 107 ? -1.206 0.266 7.559 1.00 88.88 107 MET A N 1
ATOM 809 C CA . MET A 1 107 ? -0.809 1.664 7.352 1.00 88.88 107 MET A CA 1
ATOM 810 C C . MET A 1 107 ? 0.684 1.883 7.597 1.00 88.88 107 MET A C 1
ATOM 812 O O . MET A 1 107 ? 1.362 2.485 6.764 1.00 88.88 107 MET A O 1
ATOM 816 N N . ARG A 1 108 ? 1.244 1.349 8.694 1.00 88.12 108 ARG A N 1
ATOM 817 C CA . ARG A 1 108 ? 2.689 1.467 8.967 1.00 88.12 108 ARG A CA 1
ATOM 818 C C . ARG A 1 108 ? 3.541 0.768 7.906 1.00 88.12 108 ARG A C 1
ATOM 820 O O . ARG A 1 108 ? 4.608 1.269 7.548 1.00 88.12 108 ARG A O 1
ATOM 827 N N . ARG A 1 109 ? 3.094 -0.375 7.379 1.00 87.88 109 ARG A N 1
ATOM 828 C CA . ARG A 1 109 ? 3.786 -1.096 6.297 1.00 87.88 109 ARG A CA 1
ATOM 829 C C . ARG A 1 109 ? 3.752 -0.311 4.984 1.00 87.88 109 ARG A C 1
ATOM 831 O O . ARG A 1 109 ? 4.774 -0.247 4.301 1.00 87.88 109 ARG A O 1
ATOM 838 N N . VAL A 1 110 ? 2.613 0.292 4.647 1.00 87.50 110 VAL A N 1
ATOM 839 C CA . VAL A 1 110 ? 2.461 1.157 3.467 1.00 87.50 110 VAL A CA 1
ATOM 840 C C . VAL A 1 110 ? 3.314 2.419 3.618 1.00 87.50 110 VAL A C 1
ATOM 842 O O . VAL A 1 110 ? 4.076 2.737 2.707 1.00 87.50 110 VAL A O 1
ATOM 845 N N . ALA A 1 111 ? 3.304 3.056 4.793 1.00 87.25 111 ALA A N 1
ATOM 846 C CA . ALA A 1 111 ? 4.141 4.216 5.092 1.00 87.25 111 ALA A CA 1
ATOM 847 C C . ALA A 1 111 ? 5.636 3.915 4.916 1.00 87.25 111 ALA A C 1
ATOM 849 O O . ALA A 1 111 ? 6.314 4.659 4.214 1.00 87.25 111 ALA A O 1
ATOM 850 N N . ARG A 1 112 ? 6.134 2.778 5.437 1.00 85.69 112 ARG A N 1
ATOM 851 C CA . ARG A 1 112 ? 7.536 2.345 5.242 1.00 85.69 112 ARG A CA 1
ATOM 852 C C . ARG A 1 112 ? 7.933 2.240 3.774 1.00 85.69 112 ARG A C 1
ATOM 854 O O . ARG A 1 112 ? 9.082 2.496 3.434 1.00 85.69 112 ARG A O 1
ATOM 861 N N . ARG A 1 113 ? 7.001 1.830 2.908 1.00 82.62 113 ARG A N 1
ATOM 862 C CA . ARG A 1 113 ? 7.265 1.703 1.471 1.00 82.62 113 ARG A CA 1
ATOM 863 C C . ARG A 1 113 ? 7.338 3.056 0.766 1.00 82.62 113 ARG A C 1
ATOM 865 O O . ARG A 1 113 ? 7.936 3.100 -0.305 1.00 82.62 113 ARG A O 1
ATOM 872 N N . ILE A 1 114 ? 6.697 4.094 1.299 1.00 82.69 114 ILE A N 1
ATOM 873 C CA . ILE A 1 114 ? 6.646 5.438 0.707 1.00 82.69 114 ILE A CA 1
ATOM 874 C C . ILE A 1 114 ? 7.780 6.299 1.263 1.00 82.69 114 ILE A C 1
ATOM 876 O O . ILE A 1 114 ? 8.600 6.797 0.502 1.00 82.69 114 ILE A O 1
ATOM 880 N N . GLU A 1 115 ? 7.842 6.438 2.585 1.00 82.94 115 GLU A N 1
ATOM 881 C CA . GLU A 1 115 ? 8.847 7.222 3.294 1.00 82.94 115 GLU A CA 1
ATOM 882 C C . GLU A 1 115 ? 9.285 6.421 4.534 1.00 82.94 115 GLU A C 1
ATOM 884 O O . GLU A 1 115 ? 8.562 6.390 5.535 1.00 82.94 115 GLU A O 1
ATOM 889 N N . PRO A 1 116 ? 10.456 5.752 4.511 1.00 81.44 116 PRO A N 1
ATOM 890 C CA . PRO A 1 116 ? 10.887 4.892 5.616 1.00 81.44 116 PRO A CA 1
ATOM 891 C C . PRO A 1 116 ? 11.003 5.663 6.939 1.00 81.44 116 PRO A C 1
ATOM 893 O O . PRO A 1 116 ? 10.668 5.128 7.994 1.00 81.44 116 PRO A O 1
ATOM 896 N N . VAL A 1 117 ? 11.382 6.943 6.869 1.00 77.94 117 VAL A N 1
ATOM 897 C CA . VAL A 1 117 ? 11.486 7.854 8.020 1.00 77.94 117 VAL A CA 1
ATOM 898 C C . VAL A 1 117 ? 10.113 8.237 8.582 1.00 77.94 117 VAL A C 1
ATOM 900 O O . VAL A 1 117 ? 9.992 8.497 9.773 1.00 77.94 117 VAL A O 1
ATOM 903 N N . ALA A 1 118 ? 9.048 8.248 7.774 1.00 78.12 118 ALA A N 1
ATOM 904 C CA . ALA A 1 118 ? 7.710 8.568 8.269 1.00 78.12 118 ALA A CA 1
ATOM 905 C C . ALA A 1 118 ? 7.125 7.450 9.141 1.00 78.12 118 ALA A C 1
ATOM 907 O O . ALA A 1 118 ? 6.333 7.720 10.037 1.00 78.12 118 ALA A O 1
ATOM 908 N N . ALA A 1 119 ? 7.535 6.199 8.924 1.00 78.00 119 ALA A N 1
ATOM 909 C CA . ALA A 1 119 ? 7.012 5.061 9.675 1.00 78.00 119 ALA A CA 1
ATOM 910 C C . ALA A 1 119 ? 7.509 4.967 11.130 1.00 78.00 119 ALA A C 1
ATOM 912 O O . ALA A 1 119 ? 6.887 4.262 11.933 1.00 78.00 119 ALA A O 1
ATOM 913 N N . SER A 1 120 ? 8.620 5.636 11.462 1.00 80.75 120 SER A N 1
ATOM 914 C CA . SER A 1 120 ? 9.118 5.766 12.839 1.00 80.75 120 SER A CA 1
ATOM 915 C C . SER A 1 120 ? 8.519 6.966 13.577 1.00 80.75 120 SER A C 1
ATOM 917 O O . SER A 1 120 ? 8.602 7.026 14.804 1.00 80.75 120 SER A O 1
ATOM 919 N N . ARG A 1 121 ? 7.871 7.901 12.864 1.00 83.19 121 ARG A N 1
ATOM 920 C CA . ARG A 1 121 ? 7.170 9.032 13.482 1.00 83.19 121 ARG A CA 1
ATOM 921 C C . ARG A 1 121 ? 5.974 8.522 14.287 1.00 83.19 121 ARG A C 1
ATOM 923 O O . ARG A 1 121 ? 5.316 7.553 13.911 1.00 83.19 121 ARG A O 1
ATOM 930 N N . SER A 1 122 ? 5.709 9.183 15.407 1.00 81.69 122 SER A N 1
ATOM 931 C CA . SER A 1 122 ? 4.576 8.910 16.298 1.00 81.69 122 SER A CA 1
ATOM 932 C C . SER A 1 122 ? 3.864 10.224 16.631 1.00 81.69 122 SER A C 1
ATOM 934 O O . SER A 1 122 ? 4.431 11.297 16.417 1.00 81.69 122 SER A O 1
ATOM 936 N N . GLY A 1 123 ? 2.624 10.146 17.120 1.00 83.94 123 GLY A N 1
ATOM 937 C CA . GLY A 1 123 ? 1.822 11.324 17.472 1.00 83.94 123 GLY A CA 1
ATOM 938 C C . GLY A 1 123 ? 1.499 12.212 16.266 1.00 83.94 123 GLY A C 1
ATOM 939 O O . GLY A 1 123 ? 1.177 11.715 15.183 1.00 83.94 123 GLY A O 1
ATOM 940 N N . ASP A 1 124 ? 1.626 13.525 16.434 1.00 84.06 124 ASP A N 1
ATOM 941 C CA . ASP A 1 124 ? 1.212 14.516 15.428 1.00 84.06 124 ASP A CA 1
ATOM 942 C C . ASP A 1 124 ? 2.004 14.419 14.123 1.00 84.06 124 ASP A C 1
ATOM 944 O O . ASP A 1 124 ? 1.466 14.606 13.033 1.00 84.06 124 ASP A O 1
ATOM 948 N N . ALA A 1 125 ? 3.280 14.038 14.207 1.00 84.50 125 ALA A N 1
ATOM 949 C CA . ALA A 1 125 ? 4.123 13.851 13.032 1.00 84.50 125 ALA A CA 1
ATOM 950 C C . ALA A 1 125 ? 3.676 12.650 12.173 1.00 84.50 125 ALA A C 1
ATOM 952 O O . ALA A 1 125 ? 3.881 12.646 10.956 1.00 84.50 125 ALA A O 1
ATOM 953 N N . TRP A 1 126 ? 3.057 11.638 12.795 1.00 86.69 126 TRP A N 1
ATOM 954 C CA . TRP A 1 126 ? 2.412 10.532 12.087 1.00 86.69 126 TRP A CA 1
ATOM 955 C C . TRP A 1 126 ? 1.081 10.972 11.472 1.00 86.69 126 TRP A C 1
ATOM 957 O O . TRP A 1 126 ? 0.861 10.734 10.284 1.00 86.69 126 TRP A O 1
ATOM 967 N N . ARG A 1 127 ? 0.236 11.679 12.235 1.00 87.00 127 ARG A N 1
ATOM 968 C CA . ARG A 1 127 ? -1.039 12.228 11.736 1.00 87.00 127 ARG A CA 1
ATOM 969 C C . ARG A 1 127 ? -0.821 13.105 10.504 1.00 87.00 127 ARG A C 1
ATOM 971 O O . ARG A 1 127 ? -1.406 12.851 9.455 1.00 87.00 127 ARG A O 1
ATOM 978 N N . ALA A 1 128 ? 0.123 14.044 10.562 1.00 86.44 128 ALA A N 1
ATOM 979 C CA . ALA A 1 128 ? 0.469 14.915 9.436 1.00 86.44 128 ALA A CA 1
ATOM 980 C C . ALA A 1 128 ? 0.899 14.142 8.172 1.00 86.44 128 ALA A C 1
ATOM 982 O O . ALA A 1 128 ? 0.606 14.562 7.050 1.00 86.44 128 ALA A O 1
ATOM 983 N N . PHE A 1 129 ? 1.580 13.001 8.331 1.00 87.56 129 PHE A N 1
ATOM 984 C CA . PHE A 1 129 ? 1.917 12.126 7.207 1.00 87.56 129 PHE A CA 1
ATOM 985 C C . PHE A 1 129 ? 0.673 11.449 6.619 1.00 87.56 129 PHE A C 1
ATOM 987 O O . PHE A 1 129 ? 0.522 11.410 5.399 1.00 87.56 129 PHE A O 1
ATOM 994 N N . VAL A 1 130 ? -0.225 10.940 7.463 1.00 87.38 130 VAL A N 1
ATOM 995 C CA . VAL A 1 130 ? -1.469 10.295 7.022 1.00 87.38 130 VAL A CA 1
ATOM 996 C C . VAL A 1 130 ? -2.363 11.294 6.279 1.00 87.38 130 VAL A C 1
ATOM 998 O O . VAL A 1 130 ? -2.778 11.000 5.155 1.00 87.38 130 VAL A O 1
ATOM 1001 N N . HIS A 1 131 ? -2.559 12.498 6.829 1.00 88.44 131 HIS A N 1
ATOM 1002 C CA . HIS A 1 131 ? -3.357 13.566 6.210 1.00 88.44 131 HIS A CA 1
ATOM 1003 C C . HIS A 1 131 ? -2.843 14.008 4.841 1.00 88.44 131 HIS A C 1
ATOM 1005 O O . HIS A 1 131 ? -3.638 14.402 3.991 1.00 88.44 131 HIS A O 1
ATOM 1011 N N . ARG A 1 132 ? -1.532 13.908 4.587 1.00 86.00 132 ARG A N 1
ATOM 1012 C CA . ARG A 1 132 ? -0.949 14.237 3.277 1.00 86.00 132 ARG A CA 1
ATOM 1013 C C . ARG A 1 132 ? -1.539 13.391 2.144 1.00 86.00 132 ARG A C 1
ATOM 1015 O O . ARG A 1 132 ? -1.633 13.876 1.020 1.00 86.00 132 ARG A O 1
ATOM 1022 N N . TYR A 1 133 ? -1.911 12.146 2.437 1.00 85.19 133 TYR A N 1
ATOM 1023 C CA . TYR A 1 133 ? -2.453 11.202 1.456 1.00 85.19 133 TYR A CA 1
ATOM 1024 C C . TYR A 1 133 ? -3.952 10.937 1.633 1.00 85.19 133 TYR A C 1
ATOM 1026 O O . TYR A 1 133 ? -4.546 10.277 0.791 1.00 85.19 133 TYR A O 1
ATOM 1034 N N . ALA A 1 134 ? -4.579 11.462 2.688 1.00 85.44 134 ALA A N 1
ATOM 1035 C CA . ALA A 1 134 ? -6.028 11.457 2.845 1.00 85.44 134 ALA A CA 1
ATOM 1036 C C . ALA A 1 134 ? -6.608 12.712 2.174 1.00 85.44 134 ALA A C 1
ATOM 1038 O O . ALA A 1 134 ? -6.520 13.820 2.715 1.00 85.44 134 ALA A O 1
ATOM 1039 N N . ARG A 1 135 ? -7.146 12.554 0.960 1.00 78.62 135 ARG A N 1
ATOM 1040 C CA . ARG A 1 135 ? -7.779 13.655 0.213 1.00 78.62 135 ARG A CA 1
ATOM 1041 C C . ARG A 1 135 ? -9.170 14.008 0.727 1.00 78.62 135 ARG A C 1
ATOM 1043 O O . ARG A 1 135 ? -9.537 15.175 0.681 1.00 78.62 135 ARG A O 1
ATOM 1050 N N . ASP A 1 136 ? -9.899 13.007 1.201 1.00 82.50 136 ASP A N 1
ATOM 1051 C CA . ASP A 1 136 ? -11.256 13.141 1.717 1.00 82.50 136 ASP A CA 1
ATOM 1052 C C . ASP A 1 136 ? -11.253 13.467 3.218 1.00 82.50 136 ASP A C 1
ATOM 1054 O O . ASP A 1 136 ? -10.500 12.871 3.992 1.00 82.50 136 ASP A O 1
ATOM 1058 N N . GLU A 1 137 ? -12.104 14.407 3.621 1.00 81.38 137 GLU A N 1
ATOM 1059 C CA . GLU A 1 137 ? -12.281 14.829 5.011 1.00 81.38 137 GLU A CA 1
ATOM 1060 C C . GLU A 1 137 ? -12.923 13.717 5.854 1.00 81.38 137 GLU A C 1
ATOM 1062 O O . GLU A 1 137 ? -12.512 13.494 6.994 1.00 81.38 137 GLU A O 1
ATOM 1067 N N . GLY A 1 138 ? -13.843 12.938 5.268 1.00 79.62 138 GLY A N 1
ATOM 1068 C CA . GLY A 1 138 ? -14.424 11.765 5.929 1.00 79.62 138 GLY A CA 1
ATOM 1069 C C . GLY A 1 138 ? -13.371 10.691 6.214 1.00 79.62 138 GLY A C 1
ATOM 1070 O O . GLY A 1 138 ? -13.284 10.163 7.325 1.00 79.62 138 GLY A O 1
ATOM 1071 N N . ALA A 1 139 ? -12.489 10.437 5.242 1.00 82.12 139 ALA A N 1
ATOM 1072 C CA . ALA A 1 139 ? -11.369 9.521 5.422 1.00 82.12 139 ALA A CA 1
ATOM 1073 C C . ALA A 1 139 ? -10.368 10.018 6.479 1.00 82.12 139 ALA A C 1
ATOM 1075 O O . ALA A 1 139 ? -9.858 9.211 7.254 1.00 82.12 139 ALA A O 1
ATOM 1076 N N . ARG A 1 140 ? -10.096 11.330 6.551 1.00 86.00 140 ARG A N 1
ATOM 1077 C CA . ARG A 1 140 ? -9.249 11.914 7.610 1.00 86.00 140 ARG A CA 1
ATOM 1078 C C . ARG A 1 140 ? -9.835 11.655 8.990 1.00 86.00 140 ARG A C 1
ATOM 1080 O O . ARG A 1 140 ? -9.141 11.081 9.823 1.00 86.00 140 ARG A O 1
ATOM 1087 N N . GLY A 1 141 ? -11.111 11.985 9.187 1.00 84.56 141 GLY A N 1
ATOM 1088 C CA . GLY A 1 141 ? -11.791 11.780 10.466 1.00 84.56 141 GLY A CA 1
ATOM 1089 C C . GLY A 1 141 ? -11.773 10.317 10.913 1.00 84.56 141 GLY A C 1
ATOM 1090 O O . GLY A 1 141 ? -11.450 10.030 12.064 1.00 84.56 141 GLY A O 1
ATOM 1091 N N . ALA A 1 142 ? -12.032 9.374 10.002 1.00 86.12 142 ALA A N 1
ATOM 1092 C CA . ALA A 1 142 ? -11.972 7.942 10.308 1.00 86.12 142 ALA A CA 1
ATOM 1093 C C . ALA A 1 142 ? -10.556 7.471 10.705 1.00 86.12 142 ALA A C 1
ATOM 1095 O O . ALA A 1 142 ? -10.398 6.671 11.629 1.00 86.12 142 ALA A O 1
ATOM 1096 N N . LEU A 1 143 ? -9.516 7.980 10.036 1.00 85.75 143 LEU A N 1
ATOM 1097 C CA . LEU A 1 143 ? -8.119 7.623 10.310 1.00 85.75 143 LEU A CA 1
ATOM 1098 C C . LEU A 1 143 ? -7.574 8.277 11.589 1.00 85.75 143 LEU A C 1
ATOM 1100 O O . LEU A 1 143 ? -6.757 7.666 12.283 1.00 85.75 143 LEU A O 1
ATOM 1104 N N . ASP A 1 144 ? -8.033 9.480 11.928 1.00 86.00 144 ASP A N 1
ATOM 1105 C CA . ASP A 1 144 ? -7.726 10.114 13.213 1.00 86.00 144 ASP A CA 1
ATOM 1106 C C . ASP A 1 144 ? -8.361 9.344 14.361 1.00 86.00 144 ASP A C 1
ATOM 1108 O O . ASP A 1 144 ? -7.679 9.018 15.339 1.00 86.00 144 ASP A O 1
ATOM 1112 N N . ARG A 1 145 ? -9.625 8.941 14.184 1.00 85.62 145 ARG A N 1
ATOM 1113 C CA . ARG A 1 145 ? -10.321 8.069 15.129 1.00 85.62 145 ARG A CA 1
ATOM 1114 C C . ARG A 1 145 ? -9.572 6.758 15.325 1.00 85.62 145 ARG A C 1
ATOM 1116 O O . ARG A 1 145 ? -9.369 6.344 16.458 1.00 85.62 145 ARG A O 1
ATOM 1123 N N . LEU A 1 146 ? -9.087 6.138 14.245 1.00 85.94 146 LEU A N 1
ATOM 1124 C CA . LEU A 1 146 ? -8.251 4.935 14.320 1.00 85.94 146 LEU A CA 1
ATOM 1125 C C . LEU A 1 146 ? -6.982 5.160 15.161 1.00 85.94 146 LEU A C 1
ATOM 1127 O O . LEU A 1 146 ? -6.579 4.279 15.926 1.00 85.94 146 LEU A O 1
ATOM 1131 N N . ALA A 1 147 ? -6.326 6.314 15.008 1.00 83.69 147 ALA A N 1
ATOM 1132 C CA . ALA A 1 147 ? -5.107 6.635 15.748 1.00 83.69 147 ALA A CA 1
ATOM 1133 C C . ALA A 1 147 ? -5.357 6.788 17.258 1.00 83.69 147 ALA A C 1
ATOM 1135 O O . ALA A 1 147 ? -4.475 6.448 18.047 1.00 83.69 147 ALA A O 1
ATOM 1136 N N . GLU A 1 148 ? -6.538 7.266 17.644 1.00 83.38 148 GLU A N 1
ATOM 1137 C CA . GLU A 1 148 ? -6.965 7.415 19.040 1.00 83.38 148 GLU A CA 1
ATOM 1138 C C . GLU A 1 148 ? -7.442 6.086 19.623 1.00 83.38 148 GLU A C 1
ATOM 1140 O O . GLU A 1 148 ? -6.906 5.617 20.629 1.00 83.38 148 GLU A O 1
ATOM 1145 N N . ILE A 1 149 ? -8.373 5.427 18.927 1.00 83.44 149 ILE A N 1
ATOM 1146 C CA . ILE A 1 149 ? -9.028 4.179 19.334 1.00 83.44 149 ILE A CA 1
ATOM 1147 C C . ILE A 1 149 ? -8.018 3.048 19.578 1.00 83.44 149 ILE A C 1
ATOM 1149 O O . ILE A 1 149 ? -8.236 2.220 20.459 1.00 83.44 149 ILE A O 1
ATOM 1153 N N . ARG A 1 150 ? -6.872 3.035 18.881 1.00 77.81 150 ARG A N 1
ATOM 1154 C CA . ARG A 1 150 ? -5.802 2.040 19.097 1.00 77.81 150 ARG A CA 1
ATOM 1155 C C . ARG A 1 150 ? -5.357 1.930 20.564 1.00 77.81 150 ARG A C 1
ATOM 1157 O O . ARG A 1 150 ? -4.887 0.873 20.974 1.00 77.81 150 ARG A O 1
ATOM 1164 N N . PHE A 1 151 ? -5.447 3.012 21.335 1.00 75.69 151 PHE A N 1
ATOM 1165 C CA . PHE A 1 151 ? -5.005 3.035 22.731 1.00 75.69 151 PHE A CA 1
ATOM 1166 C C . PHE A 1 151 ? -6.118 2.696 23.737 1.00 75.69 151 PHE A C 1
ATOM 1168 O O . PHE A 1 151 ? -5.851 2.664 24.938 1.00 75.69 151 PHE A O 1
ATOM 1175 N N . HIS A 1 152 ? -7.342 2.422 23.276 1.00 78.44 152 HIS A N 1
ATOM 1176 C CA . HIS A 1 152 ? -8.467 2.046 24.132 1.00 78.44 152 HIS A CA 1
ATOM 1177 C C . HIS A 1 152 ? -8.548 0.527 24.337 1.00 78.44 152 HIS A C 1
ATOM 1179 O O . HIS A 1 152 ? -8.262 -0.256 23.438 1.00 78.44 152 HIS A O 1
ATOM 1185 N N . ALA A 1 153 ? -8.979 0.112 25.534 1.00 68.81 153 ALA A N 1
ATOM 1186 C CA . ALA A 1 153 ? -9.100 -1.301 25.906 1.00 68.81 153 ALA A CA 1
ATOM 1187 C C . ALA A 1 153 ? -10.232 -2.041 25.168 1.00 68.81 153 ALA A C 1
ATOM 1189 O O . ALA A 1 153 ? -10.140 -3.248 24.973 1.00 68.81 153 ALA A O 1
ATOM 1190 N N . GLN A 1 154 ? -11.285 -1.327 24.759 1.00 72.00 154 GLN A N 1
ATOM 1191 C CA . GLN A 1 154 ? -12.381 -1.849 23.939 1.00 72.00 154 GLN A CA 1
ATOM 1192 C C . GLN A 1 154 ? -12.632 -0.874 22.786 1.00 72.00 154 GLN A C 1
ATOM 1194 O O . GLN A 1 154 ? -13.354 0.110 22.957 1.00 72.00 154 GLN A O 1
ATOM 1199 N N . PRO A 1 155 ? -11.963 -1.072 21.644 1.00 76.75 155 PRO A N 1
ATOM 1200 C CA . PRO A 1 155 ? -12.169 -0.227 20.485 1.00 76.75 155 PRO A CA 1
ATOM 1201 C C . PRO A 1 155 ? -13.530 -0.547 19.859 1.00 76.75 155 PRO A C 1
ATOM 1203 O O . PRO A 1 155 ? -13.729 -1.664 19.402 1.00 76.75 155 PRO A O 1
ATOM 1206 N N . SER A 1 156 ? -14.450 0.418 19.835 1.00 78.19 156 SER A N 1
ATOM 1207 C CA . SER A 1 156 ? -15.656 0.350 19.006 1.00 78.19 156 SER A CA 1
ATOM 1208 C C . SER A 1 156 ? -15.480 1.267 17.804 1.00 78.19 156 SER A C 1
ATOM 1210 O O . SER A 1 156 ? -15.160 2.455 17.947 1.00 78.19 156 SER A O 1
ATOM 1212 N N . VAL A 1 157 ? -15.623 0.720 16.600 1.00 81.75 157 VAL A N 1
ATOM 1213 C CA . VAL A 1 157 ? -15.467 1.507 15.375 1.00 81.75 157 VAL A CA 1
ATOM 1214 C C . VAL A 1 157 ? -16.441 1.034 14.315 1.00 81.75 157 VAL A C 1
ATOM 1216 O O . VAL A 1 157 ? -16.720 -0.149 14.188 1.00 81.75 157 VAL A O 1
ATOM 1219 N N . ASP A 1 158 ? -16.927 1.970 13.510 1.00 86.62 158 ASP A N 1
ATOM 1220 C CA . ASP A 1 158 ? -17.629 1.623 12.284 1.00 86.62 158 ASP A CA 1
ATOM 1221 C C . ASP A 1 158 ? -16.610 1.036 11.295 1.00 86.62 158 ASP A C 1
ATOM 1223 O O . ASP A 1 158 ? -15.840 1.760 10.646 1.00 86.62 158 ASP A O 1
ATOM 1227 N N . ALA A 1 159 ? -16.535 -0.296 11.270 1.00 84.62 159 ALA A N 1
ATOM 1228 C CA . ALA A 1 159 ? -15.563 -1.029 10.477 1.00 84.62 159 ALA A CA 1
ATOM 1229 C C . ALA A 1 159 ? -15.724 -0.747 8.980 1.00 84.62 159 ALA A C 1
ATOM 1231 O O . ALA A 1 159 ? -14.719 -0.663 8.276 1.00 84.62 159 ALA A O 1
ATOM 1232 N N . GLU A 1 160 ? -16.948 -0.533 8.493 1.00 86.75 160 GLU A N 1
ATOM 1233 C CA . GLU A 1 160 ? -17.224 -0.266 7.081 1.00 86.75 160 GLU A CA 1
ATOM 1234 C C . GLU A 1 160 ? -16.668 1.101 6.658 1.00 86.75 160 GLU A C 1
ATOM 1236 O O . GLU A 1 160 ? -15.937 1.213 5.660 1.00 86.75 160 GLU A O 1
ATOM 1241 N N . VAL A 1 161 ? -16.918 2.133 7.471 1.00 88.00 161 VAL A N 1
ATOM 1242 C CA . VAL A 1 161 ? -16.367 3.480 7.254 1.00 88.00 161 VAL A CA 1
ATOM 1243 C C . VAL A 1 161 ? -14.839 3.457 7.334 1.00 88.00 161 VAL A C 1
ATOM 1245 O O . VAL A 1 161 ? -14.155 4.038 6.482 1.00 88.00 161 VAL A O 1
ATOM 1248 N N . LEU A 1 162 ? -14.282 2.744 8.316 1.00 88.38 162 LEU A N 1
ATOM 1249 C CA . LEU A 1 162 ? -12.837 2.624 8.495 1.00 88.38 162 LEU A CA 1
ATOM 1250 C C . LEU A 1 162 ? -12.164 1.890 7.325 1.00 88.38 162 LEU A C 1
ATOM 1252 O O . LEU A 1 162 ? -11.135 2.348 6.820 1.00 88.38 162 LEU A O 1
ATOM 1256 N N . ILE A 1 163 ? -12.728 0.766 6.883 1.00 89.62 163 ILE A N 1
ATOM 1257 C CA . ILE A 1 163 ? -12.218 -0.038 5.764 1.00 89.62 163 ILE A CA 1
ATOM 1258 C C . ILE A 1 163 ? -12.258 0.776 4.470 1.00 89.62 163 ILE A C 1
ATOM 1260 O O . ILE A 1 163 ? -11.274 0.795 3.720 1.00 89.62 163 ILE A O 1
ATOM 1264 N N . THR A 1 164 ? -13.346 1.509 4.235 1.00 90.25 164 THR A N 1
ATOM 1265 C CA . THR A 1 164 ? -13.493 2.383 3.065 1.00 90.25 164 THR A CA 1
ATOM 1266 C C . THR A 1 164 ? -12.451 3.503 3.072 1.00 90.25 164 THR A C 1
ATOM 1268 O O . THR A 1 164 ? -11.734 3.690 2.080 1.00 90.25 164 THR A O 1
ATOM 1271 N N . ALA A 1 165 ? -12.276 4.182 4.210 1.00 90.44 165 ALA A N 1
ATOM 1272 C CA . ALA A 1 165 ? -11.251 5.211 4.387 1.00 90.44 165 ALA A CA 1
ATOM 1273 C C . ALA A 1 165 ? -9.828 4.656 4.188 1.00 90.44 165 ALA A C 1
ATOM 1275 O O . ALA A 1 165 ? -8.999 5.265 3.504 1.00 90.44 165 ALA A O 1
ATOM 1276 N N . LEU A 1 166 ? -9.547 3.466 4.728 1.00 90.56 166 LEU A N 1
ATOM 1277 C CA . LEU A 1 166 ? -8.259 2.786 4.597 1.00 90.56 166 LEU A CA 1
ATOM 1278 C C . LEU A 1 166 ? -7.961 2.394 3.143 1.00 90.56 166 LEU A C 1
ATOM 1280 O O . LEU A 1 166 ? -6.822 2.540 2.686 1.00 90.56 166 LEU A O 1
ATOM 1284 N N . ARG A 1 167 ? -8.973 1.925 2.403 1.00 90.94 167 ARG A N 1
ATOM 1285 C CA . ARG A 1 167 ? -8.877 1.558 0.980 1.00 90.94 167 ARG A CA 1
ATOM 1286 C C . ARG A 1 167 ? -8.589 2.783 0.109 1.00 90.94 167 ARG A C 1
ATOM 1288 O O . ARG A 1 167 ? -7.707 2.718 -0.760 1.00 90.94 167 ARG A O 1
ATOM 1295 N N . ALA A 1 168 ? -9.277 3.896 0.369 1.00 89.00 168 ALA A N 1
ATOM 1296 C CA . ALA A 1 168 ? -9.046 5.174 -0.303 1.00 89.00 168 ALA A CA 1
ATOM 1297 C C . ALA A 1 168 ? -7.624 5.692 -0.034 1.00 89.00 168 ALA A C 1
ATOM 1299 O O . ALA A 1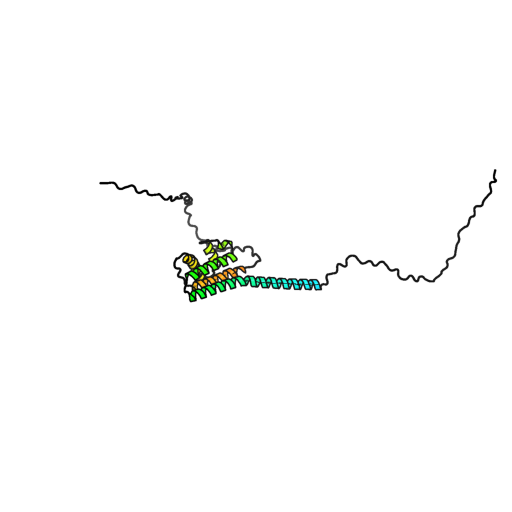 168 ? -6.856 5.920 -0.972 1.00 89.00 168 ALA A O 1
ATOM 1300 N N . TRP A 1 169 ? -7.221 5.748 1.239 1.00 90.50 169 TRP A N 1
ATOM 1301 C CA . TRP A 1 169 ? -5.886 6.192 1.635 1.00 90.50 169 TRP A CA 1
ATOM 1302 C C . TRP A 1 169 ? -4.770 5.319 1.046 1.00 90.50 169 TRP A C 1
ATOM 1304 O O . TRP A 1 169 ? -3.808 5.844 0.488 1.00 90.50 169 TRP A O 1
ATOM 1314 N N . CYS A 1 170 ? -4.891 3.986 1.103 1.00 88.31 170 CYS A N 1
ATOM 1315 C CA . CYS A 1 170 ? -3.896 3.078 0.520 1.00 88.31 170 CYS A CA 1
ATOM 1316 C C . CYS A 1 170 ? -3.756 3.283 -0.995 1.00 88.31 170 CYS A C 1
ATOM 1318 O O . CYS A 1 170 ? -2.647 3.212 -1.535 1.00 88.31 170 CYS A O 1
ATOM 1320 N N . SER A 1 171 ? -4.875 3.541 -1.677 1.00 87.12 171 SER A N 1
ATOM 1321 C CA . SER A 1 171 ? -4.892 3.820 -3.111 1.00 87.12 171 SER A CA 1
ATOM 1322 C C . SER A 1 171 ? -4.179 5.129 -3.432 1.00 87.12 171 SER A C 1
ATOM 1324 O O . SER A 1 171 ? -3.299 5.129 -4.294 1.00 87.12 171 SER A O 1
ATOM 1326 N N . ASP A 1 172 ? -4.486 6.207 -2.716 1.00 86.38 172 ASP A N 1
ATOM 1327 C CA . ASP A 1 172 ? -3.873 7.522 -2.923 1.00 86.38 172 ASP A CA 1
ATOM 1328 C C . ASP A 1 172 ? -2.383 7.527 -2.568 1.00 86.38 172 ASP A C 1
ATOM 1330 O O . ASP A 1 172 ? -1.551 8.002 -3.346 1.00 86.38 172 ASP A O 1
ATOM 1334 N N . ALA A 1 173 ? -2.014 6.915 -1.443 1.00 85.50 173 ALA A N 1
ATOM 1335 C CA . ALA A 1 173 ? -0.637 6.849 -0.967 1.00 85.50 173 ALA A CA 1
ATOM 1336 C C . ALA A 1 173 ? 0.276 6.045 -1.915 1.00 85.50 173 ALA A C 1
ATOM 1338 O O . ALA A 1 173 ? 1.437 6.400 -2.133 1.00 85.50 173 ALA A O 1
ATOM 1339 N N . LEU A 1 174 ? -0.241 4.970 -2.523 1.00 82.38 174 LEU A N 1
ATOM 1340 C CA . LEU A 1 174 ? 0.522 4.148 -3.467 1.00 82.38 174 LEU A CA 1
ATOM 1341 C C . LEU A 1 174 ? 0.470 4.674 -4.910 1.00 82.38 174 LEU A C 1
ATOM 1343 O O . LEU A 1 174 ? 1.451 4.487 -5.632 1.00 82.38 174 LEU A O 1
ATOM 1347 N N . ARG A 1 175 ? -0.606 5.361 -5.324 1.00 78.69 175 ARG A N 1
ATOM 1348 C CA . ARG A 1 175 ? -0.693 6.045 -6.633 1.00 78.69 175 ARG A CA 1
ATOM 1349 C C . ARG A 1 175 ? 0.128 7.334 -6.672 1.00 78.69 175 ARG A C 1
ATOM 1351 O O . ARG A 1 175 ? 0.701 7.643 -7.712 1.00 78.69 175 ARG A O 1
ATOM 1358 N N . GLY A 1 176 ? 0.262 8.042 -5.548 1.00 65.88 176 GLY A N 1
ATOM 1359 C CA . GLY A 1 176 ? 1.056 9.273 -5.428 1.00 65.88 176 GLY A CA 1
ATOM 1360 C C . GLY A 1 176 ? 2.555 9.105 -5.716 1.00 65.88 176 GLY A C 1
ATOM 1361 O O . GLY A 1 176 ? 3.244 10.089 -5.966 1.00 65.88 176 GLY A O 1
ATOM 1362 N N . ARG A 1 177 ? 3.066 7.865 -5.768 1.00 58.88 177 ARG A N 1
ATOM 1363 C CA . ARG A 1 177 ? 4.428 7.561 -6.247 1.00 58.88 177 ARG A CA 1
ATOM 1364 C C . ARG A 1 177 ? 4.619 7.717 -7.757 1.00 58.88 177 ARG A C 1
ATOM 1366 O O . ARG A 1 177 ? 5.752 7.651 -8.223 1.00 58.88 177 ARG A O 1
ATOM 1373 N N . VAL A 1 178 ? 3.542 7.926 -8.514 1.00 49.81 178 VAL A N 1
ATOM 1374 C CA . VAL A 1 178 ? 3.587 8.109 -9.974 1.00 49.81 178 VAL A CA 1
ATOM 1375 C C . VAL A 1 178 ? 3.821 9.579 -10.369 1.00 49.81 178 VAL A C 1
ATOM 1377 O O . VAL A 1 178 ? 3.867 9.892 -11.555 1.00 49.81 178 VAL A O 1
ATOM 1380 N N . SER A 1 179 ? 4.067 10.491 -9.419 1.00 42.97 179 SER A N 1
ATOM 1381 C CA . SER A 1 179 ? 4.553 11.842 -9.738 1.00 42.97 179 SER A CA 1
ATOM 1382 C C . SER A 1 179 ? 6.026 11.807 -10.169 1.00 42.97 179 SER A C 1
ATOM 1384 O O . SER A 1 179 ? 6.929 12.053 -9.379 1.00 42.97 179 SER A O 1
ATOM 1386 N N . THR A 1 180 ? 6.213 11.432 -11.438 1.00 32.28 180 THR A N 1
ATOM 1387 C CA . THR A 1 180 ? 7.301 11.753 -12.381 1.00 32.28 180 THR A CA 1
ATOM 1388 C C . THR A 1 180 ? 8.753 11.720 -11.862 1.00 32.28 180 THR A C 1
ATOM 1390 O O . THR A 1 180 ? 9.154 12.602 -11.108 1.00 32.28 180 THR A O 1
ATOM 1393 N N . PRO A 1 181 ? 9.617 10.813 -12.373 1.00 38.84 181 PRO A N 1
ATOM 1394 C CA . PRO A 1 181 ? 11.046 10.775 -12.033 1.00 38.84 181 PRO A CA 1
ATOM 1395 C C . PRO A 1 181 ? 11.869 11.920 -12.652 1.00 38.84 181 PRO A C 1
ATOM 1397 O O . PRO A 1 181 ? 13.072 11.997 -12.426 1.00 38.84 181 PRO A O 1
ATOM 1400 N N . PHE A 1 182 ? 11.249 12.827 -13.411 1.00 42.53 182 PHE A N 1
ATOM 1401 C CA . PHE A 1 182 ? 11.902 14.039 -13.891 1.00 42.53 182 PHE A CA 1
ATOM 1402 C C . PHE A 1 182 ? 11.501 15.207 -13.002 1.00 42.53 182 PHE A C 1
ATOM 1404 O O . PHE A 1 182 ? 10.355 15.650 -13.007 1.00 42.53 182 PHE A O 1
ATOM 1411 N N . GLY A 1 183 ? 12.464 15.663 -12.203 1.00 44.72 183 GLY A N 1
ATOM 1412 C CA . GLY A 1 183 ? 12.293 16.751 -11.259 1.00 44.72 183 GLY A CA 1
ATOM 1413 C C . GLY A 1 183 ? 11.727 18.002 -11.917 1.00 44.72 183 GLY A C 1
ATOM 1414 O O . GLY A 1 183 ? 12.430 18.727 -12.618 1.00 44.72 183 GLY A O 1
ATOM 1415 N N . THR A 1 184 ? 10.482 18.326 -11.592 1.00 39.75 184 THR A N 1
ATOM 1416 C CA . THR A 1 184 ? 10.031 19.711 -11.629 1.00 39.75 184 THR A CA 1
ATOM 1417 C C . THR A 1 184 ? 10.619 20.386 -10.397 1.00 39.75 184 THR A C 1
ATOM 1419 O O . THR A 1 184 ? 10.077 20.299 -9.292 1.00 39.75 184 THR A O 1
ATOM 1422 N N . LYS A 1 185 ? 11.792 21.004 -10.580 1.00 39.53 185 LYS A N 1
ATOM 1423 C CA . LYS A 1 185 ? 12.334 21.993 -9.644 1.00 39.53 185 LYS A CA 1
ATOM 1424 C C . LYS A 1 185 ? 11.218 22.964 -9.254 1.00 39.53 185 LYS A C 1
ATOM 1426 O O . LYS A 1 185 ? 10.396 23.333 -10.089 1.00 39.53 185 LYS A O 1
ATOM 1431 N N . GLY A 1 186 ? 11.195 23.316 -7.972 1.00 45.06 186 GLY A N 1
ATOM 1432 C CA . GLY A 1 186 ? 10.097 24.004 -7.310 1.00 45.06 186 GLY A CA 1
ATOM 1433 C C . GLY A 1 186 ? 9.477 25.135 -8.123 1.00 45.06 186 GLY A C 1
ATOM 1434 O O . GLY A 1 186 ? 10.106 26.157 -8.371 1.00 45.06 186 GLY A O 1
ATOM 1435 N N . VAL A 1 187 ? 8.195 24.983 -8.438 1.00 41.50 187 VAL A N 1
ATOM 1436 C CA . VAL A 1 187 ? 7.321 26.136 -8.609 1.00 41.50 187 VAL A CA 1
ATOM 1437 C C . VAL A 1 187 ? 6.744 26.401 -7.231 1.00 41.50 187 VAL A C 1
ATOM 1439 O O . VAL A 1 187 ? 5.773 25.780 -6.801 1.00 41.50 187 VAL A O 1
ATOM 1442 N N . GLY A 1 188 ? 7.422 27.284 -6.498 1.00 38.47 188 GLY A N 1
ATOM 1443 C CA . GLY A 1 188 ? 6.849 27.908 -5.321 1.00 38.47 188 GLY A CA 1
ATOM 1444 C C . GLY A 1 188 ? 5.523 28.534 -5.728 1.00 38.47 188 GLY A C 1
ATOM 1445 O O . GLY A 1 188 ? 5.488 29.429 -6.572 1.00 38.47 188 GLY A O 1
ATOM 1446 N N . ALA A 1 189 ? 4.434 28.037 -5.146 1.00 42.44 189 ALA A N 1
ATOM 1447 C CA . ALA A 1 189 ? 3.137 28.679 -5.210 1.00 42.44 189 ALA A CA 1
ATOM 1448 C C . ALA A 1 189 ? 3.266 30.047 -4.527 1.00 42.44 189 ALA A C 1
ATOM 1450 O O . ALA A 1 189 ? 3.093 30.192 -3.316 1.00 42.44 189 ALA A O 1
ATOM 1451 N N . LYS A 1 190 ? 3.645 31.053 -5.318 1.00 40.09 190 LYS A N 1
ATOM 1452 C CA . LYS A 1 190 ? 3.604 32.462 -4.955 1.00 40.09 190 LYS A CA 1
ATOM 1453 C C . LYS A 1 190 ? 2.135 32.803 -4.727 1.00 40.09 190 LYS A C 1
ATOM 1455 O O . LYS A 1 190 ? 1.407 33.076 -5.677 1.00 40.09 190 LYS A O 1
ATOM 1460 N N . ARG A 1 191 ? 1.692 32.740 -3.465 1.00 40.56 191 ARG A N 1
ATOM 1461 C CA . ARG A 1 191 ? 0.433 33.344 -3.016 1.00 40.56 191 ARG A CA 1
ATOM 1462 C C . ARG A 1 191 ? 0.494 34.833 -3.369 1.00 40.56 191 ARG A C 1
ATOM 1464 O O . ARG A 1 191 ? 1.130 35.607 -2.664 1.00 40.56 191 ARG A O 1
ATOM 1471 N N . ARG A 1 192 ? -0.125 35.219 -4.487 1.00 44.34 192 ARG A N 1
ATOM 1472 C CA . ARG A 1 192 ? -0.616 36.582 -4.700 1.00 44.34 192 ARG A CA 1
ATOM 1473 C C . ARG A 1 192 ? -1.964 36.651 -4.003 1.00 44.34 192 ARG A C 1
ATOM 1475 O O . ARG A 1 192 ? -2.900 35.958 -4.385 1.00 44.34 192 ARG A O 1
ATOM 1482 N N . GLY A 1 193 ? -2.001 37.441 -2.952 1.00 40.78 193 GLY A N 1
ATOM 1483 C CA . GLY A 1 193 ? -3.174 37.720 -2.148 1.00 40.78 193 GLY A CA 1
ATOM 1484 C C . GLY A 1 193 ? -2.816 38.886 -1.253 1.00 40.78 193 GLY A C 1
ATOM 1485 O O . GLY A 1 193 ? -2.703 38.719 -0.044 1.00 40.78 193 GLY A O 1
ATOM 1486 N N . ASP A 1 194 ? -2.535 40.026 -1.883 1.00 41.16 194 ASP A N 1
ATOM 1487 C CA . ASP A 1 194 ? -2.530 41.321 -1.222 1.00 41.16 194 ASP A CA 1
ATOM 1488 C C . ASP A 1 194 ? -3.966 41.577 -0.754 1.00 41.16 194 ASP A C 1
ATOM 1490 O O . ASP A 1 194 ? -4.823 41.998 -1.527 1.00 41.16 194 ASP A O 1
ATOM 1494 N N . VAL A 1 195 ? -4.248 41.250 0.506 1.00 43.97 195 VAL A N 1
ATOM 1495 C CA . VAL A 1 195 ? -5.372 41.827 1.239 1.00 43.97 195 VAL A CA 1
ATOM 1496 C C . VAL A 1 195 ? -4.765 42.563 2.416 1.00 43.97 195 VAL A C 1
ATOM 1498 O O . VAL A 1 195 ? -4.289 41.984 3.390 1.00 43.97 195 VAL A O 1
ATOM 1501 N N . MET A 1 196 ? -4.733 43.873 2.223 1.00 40.78 196 MET A N 1
ATOM 1502 C CA . MET A 1 196 ? -4.439 44.910 3.189 1.00 40.78 196 MET A CA 1
ATOM 1503 C C . MET A 1 196 ? -5.326 44.696 4.422 1.00 40.78 196 MET A C 1
ATOM 1505 O O . MET A 1 196 ? -6.536 44.893 4.358 1.00 40.78 196 MET A O 1
ATOM 1509 N N . VAL A 1 197 ? -4.727 44.257 5.528 1.00 46.22 197 VAL A N 1
ATOM 1510 C CA . VAL A 1 197 ? -5.354 44.302 6.851 1.00 46.22 197 VAL A CA 1
ATOM 1511 C C . VAL A 1 197 ? -4.481 45.176 7.734 1.00 46.22 197 VAL A C 1
ATOM 1513 O O . VAL A 1 197 ? -3.283 44.945 7.908 1.00 46.22 197 VAL A O 1
ATOM 1516 N N . ASP A 1 198 ? -5.137 46.223 8.205 1.00 38.41 198 ASP A N 1
ATOM 1517 C CA . ASP A 1 198 ? -4.689 47.295 9.069 1.00 38.41 198 ASP A CA 1
ATOM 1518 C C . ASP A 1 198 ? -3.896 46.785 10.290 1.00 38.41 198 ASP A C 1
ATOM 1520 O O . ASP A 1 198 ? -4.317 45.869 11.002 1.00 38.41 198 ASP A O 1
ATOM 1524 N N . LYS A 1 199 ? -2.709 47.360 10.518 1.00 37.59 199 LYS A N 1
ATOM 1525 C CA . LYS A 1 199 ? -1.862 47.061 11.681 1.00 37.59 199 LYS A CA 1
ATOM 1526 C C . LYS A 1 199 ? -2.254 47.983 12.835 1.00 37.59 199 LYS A C 1
ATOM 1528 O O . LYS A 1 199 ? -1.723 49.083 12.956 1.00 37.59 199 LYS A O 1
ATOM 1533 N N . GLY A 1 200 ? -3.092 47.478 13.736 1.00 39.16 200 GLY A N 1
ATOM 1534 C CA . GLY A 1 200 ? -3.152 47.971 15.114 1.00 39.16 200 GLY A CA 1
ATOM 1535 C C . GLY A 1 200 ? -1.839 47.679 15.869 1.00 39.16 200 GLY A C 1
ATOM 1536 O O . GLY A 1 200 ? -1.128 46.726 15.526 1.00 39.16 200 GLY A O 1
ATOM 1537 N N . PRO A 1 201 ? -1.462 48.497 16.869 1.00 44.50 201 PRO A N 1
ATOM 1538 C CA . PRO A 1 201 ? -0.133 48.453 17.458 1.00 44.50 201 PRO A CA 1
ATOM 1539 C C . PRO A 1 201 ? 0.096 47.219 18.337 1.00 44.50 201 PRO A C 1
ATOM 1541 O O . PRO A 1 201 ? -0.694 46.849 19.199 1.00 44.50 201 PRO A O 1
ATOM 1544 N N . SER A 1 202 ? 1.266 46.641 18.095 1.00 38.62 202 SER A N 1
ATOM 1545 C CA . SER A 1 202 ? 1.987 45.628 18.857 1.00 38.62 202 SER A CA 1
ATOM 1546 C C . SER A 1 202 ? 1.944 45.837 20.381 1.00 38.62 202 SER A C 1
ATOM 1548 O O . SER A 1 202 ? 2.450 46.856 20.857 1.00 38.62 202 SER A O 1
ATOM 1550 N N . PRO A 1 203 ? 1.494 44.845 21.170 1.00 45.19 203 PRO A N 1
ATOM 1551 C CA . PRO A 1 203 ? 1.942 44.689 22.540 1.00 45.19 203 PRO A CA 1
ATOM 1552 C C . PRO A 1 203 ? 3.120 43.706 22.606 1.00 45.19 203 PRO A C 1
ATOM 1554 O O . PRO A 1 203 ? 2.999 42.499 22.422 1.00 45.19 203 PRO A O 1
ATOM 1557 N N . SER A 1 204 ? 4.267 44.284 22.949 1.00 41.41 204 SER A N 1
ATOM 1558 C CA . SER A 1 204 ? 5.129 43.773 24.014 1.00 41.41 204 SER A CA 1
ATOM 1559 C C . SER A 1 204 ? 5.854 42.442 23.789 1.00 41.41 204 SER A C 1
ATOM 1561 O O . SER A 1 204 ? 5.413 41.349 24.135 1.00 41.41 204 SER A O 1
ATOM 1563 N N . ARG A 1 205 ? 7.118 42.605 23.378 1.00 44.97 205 ARG A N 1
ATOM 1564 C CA . ARG A 1 205 ? 8.271 41.828 23.858 1.00 44.97 205 ARG A CA 1
ATOM 1565 C C . ARG A 1 205 ? 8.233 41.698 25.394 1.00 44.97 205 ARG A C 1
ATOM 1567 O O . ARG A 1 205 ? 8.845 42.505 26.081 1.00 44.97 205 ARG A O 1
ATOM 1574 N N . ALA A 1 206 ? 7.537 40.701 25.935 1.00 40.09 206 ALA A N 1
ATOM 1575 C CA . ALA A 1 206 ? 7.590 40.380 27.365 1.00 40.09 206 ALA A CA 1
ATOM 1576 C C . ALA A 1 206 ? 7.086 38.955 27.660 1.00 40.09 206 ALA A C 1
ATOM 1578 O O . ALA A 1 206 ? 6.150 38.777 28.422 1.00 40.09 206 ALA A O 1
ATOM 1579 N N . ALA A 1 207 ? 7.683 37.926 27.051 1.00 38.78 207 ALA A N 1
ATOM 1580 C CA . ALA A 1 207 ? 7.536 36.541 27.528 1.00 38.78 207 ALA A CA 1
ATOM 1581 C C . ALA A 1 207 ? 8.641 35.627 26.965 1.00 38.78 207 ALA A C 1
ATOM 1583 O O . ALA A 1 207 ? 8.388 34.572 26.391 1.00 38.78 207 ALA A O 1
ATOM 1584 N N . ARG A 1 208 ? 9.904 36.046 27.092 1.00 48.03 208 ARG A N 1
ATOM 1585 C CA . ARG A 1 208 ? 11.064 35.142 27.018 1.00 48.03 208 ARG A CA 1
ATOM 1586 C C . ARG A 1 208 ? 11.671 35.045 28.410 1.00 48.03 208 ARG A C 1
ATOM 1588 O O . ARG A 1 208 ? 12.659 35.707 28.687 1.00 48.03 208 ARG A O 1
ATOM 1595 N N . ALA A 1 209 ? 11.045 34.263 29.277 1.00 45.47 209 ALA A N 1
ATOM 1596 C CA . ALA A 1 209 ? 11.637 33.737 30.505 1.00 45.47 209 ALA A CA 1
ATOM 1597 C C . ALA A 1 209 ? 10.604 32.815 31.149 1.00 45.47 209 ALA A C 1
ATOM 1599 O O . ALA A 1 209 ? 9.713 33.322 31.800 1.00 45.47 209 ALA A O 1
ATOM 1600 N N . PHE A 1 210 ? 10.670 31.504 30.911 1.00 45.69 210 PHE A N 1
ATOM 1601 C CA . PHE A 1 210 ? 10.207 30.459 31.843 1.00 45.69 210 PHE A CA 1
ATOM 1602 C C . PHE A 1 210 ? 10.571 29.089 31.248 1.00 45.69 210 PHE A C 1
ATOM 1604 O O . PHE A 1 210 ? 9.741 28.342 30.745 1.00 45.69 210 PHE A O 1
ATOM 1611 N N . ALA A 1 211 ? 11.868 28.783 31.255 1.00 43.09 211 ALA A N 1
ATOM 1612 C CA . ALA A 1 211 ? 12.397 27.458 30.939 1.00 43.09 211 ALA A CA 1
ATOM 1613 C C . ALA A 1 211 ? 13.547 27.136 31.899 1.00 43.09 211 ALA A C 1
ATOM 1615 O O . ALA A 1 211 ? 14.690 26.957 31.495 1.00 43.09 211 ALA A O 1
ATOM 1616 N N . SER A 1 212 ? 13.244 27.116 33.196 1.00 47.38 212 SER A N 1
ATOM 1617 C CA . SER A 1 212 ? 14.162 26.609 34.216 1.00 47.38 212 SER A CA 1
ATOM 1618 C C . SER A 1 212 ? 13.415 26.302 35.510 1.00 47.38 212 SER A C 1
ATOM 1620 O O . SER A 1 212 ? 13.572 27.032 36.473 1.00 47.38 212 SER A O 1
ATOM 1622 N N . LEU A 1 213 ? 12.603 25.244 35.554 1.00 42.34 213 LEU A N 1
ATOM 1623 C CA . LEU A 1 213 ? 12.316 24.526 36.804 1.00 42.34 213 LEU A CA 1
ATOM 1624 C C . LEU A 1 213 ? 11.814 23.117 36.474 1.00 42.34 213 LEU A C 1
ATOM 1626 O O . LEU A 1 213 ? 10.697 22.897 36.020 1.00 42.34 213 LEU A O 1
ATOM 1630 N N . ARG A 1 214 ? 12.718 22.165 36.680 1.00 50.78 214 ARG A N 1
ATOM 1631 C CA . ARG A 1 214 ? 12.544 20.719 36.586 1.00 50.78 214 ARG A CA 1
ATOM 1632 C C . ARG A 1 214 ? 12.250 20.217 38.006 1.00 50.78 214 ARG A C 1
ATOM 1634 O O . ARG A 1 214 ? 13.157 20.325 38.828 1.00 50.78 214 ARG A O 1
ATOM 1641 N N . PRO A 1 215 ? 11.073 19.656 38.333 1.00 48.00 215 PRO A N 1
ATOM 1642 C CA . PRO A 1 215 ? 10.900 18.962 39.602 1.00 48.00 215 PRO A CA 1
ATOM 1643 C C . PRO A 1 215 ? 11.222 17.476 39.425 1.00 48.00 215 PRO A C 1
ATOM 1645 O O . PRO A 1 215 ? 10.536 16.736 38.720 1.00 48.00 215 PRO A O 1
ATOM 1648 N N . SER A 1 216 ? 12.298 17.044 40.075 1.00 43.28 216 SER A N 1
ATOM 1649 C CA . SER A 1 216 ? 12.615 15.648 40.349 1.00 43.28 216 SER A CA 1
ATOM 1650 C C . SER A 1 216 ? 11.681 15.122 41.444 1.00 43.28 216 SER A C 1
ATOM 1652 O O . SER A 1 216 ? 11.860 15.404 42.626 1.00 43.28 216 SER A O 1
ATOM 1654 N N . PHE A 1 217 ? 10.684 14.316 41.081 1.00 44.34 217 PHE A N 1
ATOM 1655 C CA . PHE A 1 217 ? 9.907 13.574 42.075 1.00 44.34 217 PHE A CA 1
ATOM 1656 C C . PHE A 1 217 ? 10.731 12.392 42.602 1.00 44.34 217 PHE A C 1
ATOM 1658 O O . PHE A 1 217 ? 10.744 11.297 42.038 1.00 44.34 217 PHE A O 1
ATOM 1665 N N . ARG A 1 218 ? 11.455 12.632 43.702 1.00 47.34 218 ARG A N 1
ATOM 1666 C CA . ARG A 1 218 ? 12.111 11.603 44.514 1.00 47.34 218 ARG A CA 1
ATOM 1667 C C . ARG A 1 218 ? 11.097 11.070 45.529 1.00 47.34 218 ARG A C 1
ATOM 1669 O O . ARG A 1 218 ? 10.670 11.778 46.433 1.00 47.34 218 ARG A O 1
ATOM 1676 N N . ARG A 1 219 ? 10.715 9.807 45.348 1.00 45.84 219 ARG A N 1
ATOM 1677 C CA . ARG A 1 219 ? 9.821 9.017 46.205 1.00 45.84 219 ARG A CA 1
ATOM 1678 C C . ARG A 1 219 ? 10.376 8.942 47.640 1.00 45.84 219 ARG A C 1
ATOM 1680 O O . ARG A 1 219 ? 11.403 8.304 47.870 1.00 45.84 219 ARG A O 1
ATOM 1687 N N . GLY A 1 220 ? 9.704 9.600 48.584 1.00 43.06 220 GLY A N 1
ATOM 1688 C CA . GLY A 1 220 ? 9.968 9.488 50.019 1.00 43.06 220 GLY A CA 1
ATOM 1689 C C . GLY A 1 220 ? 9.479 8.146 50.566 1.00 43.06 220 GLY A C 1
ATOM 1690 O O . GLY A 1 220 ? 8.358 7.729 50.286 1.00 43.06 220 GLY A O 1
ATOM 1691 N N . LYS A 1 221 ? 10.341 7.463 51.324 1.00 44.44 221 LYS A N 1
ATOM 1692 C CA . LYS A 1 221 ? 9.994 6.303 52.152 1.00 44.44 221 LYS A CA 1
ATOM 1693 C C . LYS A 1 221 ? 9.362 6.830 53.444 1.00 44.44 221 LYS A C 1
ATOM 1695 O O . LYS A 1 221 ? 9.996 7.626 54.128 1.00 44.44 221 LYS A O 1
ATOM 1700 N N . GLN A 1 222 ? 8.146 6.399 53.766 1.00 52.81 222 GLN A N 1
ATOM 1701 C CA . GLN A 1 222 ? 7.552 6.599 55.088 1.00 52.81 222 GLN A CA 1
ATOM 1702 C C . GLN A 1 222 ? 7.867 5.380 55.960 1.00 52.81 222 GLN A C 1
ATOM 1704 O O . GLN A 1 222 ? 7.552 4.248 55.601 1.00 52.81 222 GLN A O 1
ATOM 1709 N N . THR A 1 223 ? 8.520 5.629 57.089 1.00 59.66 223 THR A N 1
ATOM 1710 C CA . THR A 1 223 ? 8.606 4.744 58.256 1.00 59.66 223 THR A CA 1
ATOM 1711 C C . THR A 1 223 ? 7.383 4.970 59.150 1.00 59.66 223 THR A C 1
ATOM 1713 O O . THR A 1 223 ? 7.051 6.133 59.385 1.00 59.66 223 THR A O 1
ATOM 1716 N N . PRO A 1 224 ? 6.741 3.931 59.714 1.00 61.16 224 PRO A N 1
ATOM 1717 C CA . PRO A 1 224 ? 5.786 4.113 60.797 1.00 61.16 224 PRO A CA 1
ATOM 1718 C C . PRO A 1 224 ? 6.519 4.048 62.147 1.00 61.16 224 PRO A C 1
ATOM 1720 O O . PRO A 1 224 ? 7.126 3.033 62.485 1.00 61.16 224 PRO A O 1
ATOM 1723 N N . PHE A 1 225 ? 6.478 5.145 62.908 1.00 50.38 225 PHE A N 1
ATOM 1724 C CA . PHE A 1 225 ? 6.840 5.165 64.328 1.00 50.38 225 PHE A CA 1
ATOM 1725 C C . PHE A 1 225 ? 5.663 4.678 65.182 1.00 50.38 225 PHE A C 1
ATOM 1727 O O . PHE A 1 225 ? 4.499 4.882 64.837 1.00 50.38 225 PHE A O 1
ATOM 1734 N N . GLY A 1 226 ? 6.010 3.997 66.273 1.00 47.50 226 GLY A N 1
ATOM 1735 C CA . GLY A 1 226 ? 5.120 3.210 67.114 1.00 47.50 226 GLY A CA 1
ATOM 1736 C C . GLY A 1 226 ? 4.070 3.979 67.914 1.00 47.50 226 GLY A C 1
ATOM 1737 O O . GLY A 1 226 ? 4.167 5.176 68.174 1.00 47.50 226 GLY A O 1
ATOM 1738 N N . LYS A 1 227 ? 3.070 3.205 68.339 1.00 55.06 227 LYS A N 1
ATOM 1739 C CA . LYS A 1 227 ? 2.132 3.521 69.413 1.00 55.06 227 LYS A CA 1
ATOM 1740 C C . LYS A 1 227 ? 2.623 2.834 70.687 1.00 55.06 227 LYS A C 1
ATOM 1742 O O . LYS A 1 227 ? 2.789 1.617 70.687 1.00 55.06 227 LYS A O 1
ATOM 1747 N N . SER A 1 228 ? 2.808 3.620 71.741 1.00 57.41 228 SER A N 1
ATOM 1748 C CA . SER A 1 228 ? 3.014 3.159 73.114 1.00 57.41 228 SER A CA 1
ATOM 1749 C C . SER A 1 228 ? 1.774 3.462 73.958 1.00 57.41 228 SER A C 1
ATOM 1751 O O . SER A 1 228 ? 1.174 4.522 73.773 1.00 57.41 228 SER A O 1
ATOM 1753 N N . ALA A 1 229 ? 1.540 2.578 74.937 1.00 52.22 229 ALA A N 1
ATOM 1754 C CA . ALA A 1 229 ? 0.854 2.783 76.223 1.00 52.22 229 ALA A CA 1
ATOM 1755 C C . ALA A 1 229 ? -0.693 2.763 76.235 1.00 52.22 229 ALA A C 1
ATOM 1757 O O . ALA A 1 229 ? -1.319 3.071 75.216 1.00 52.22 229 ALA A O 1
ATOM 1758 N N . PRO A 1 230 ? -1.327 2.458 77.389 1.00 66.75 230 PRO A N 1
ATOM 1759 C CA . PRO A 1 230 ? -0.772 2.199 78.734 1.00 66.75 230 PRO A CA 1
ATOM 1760 C C . PRO A 1 230 ? -0.527 0.726 79.085 1.00 66.75 230 PRO A C 1
ATOM 1762 O O . PRO A 1 230 ? -1.283 -0.145 78.604 1.00 66.75 230 PRO A O 1
#

Sequence (230 aa):
MGHPGHYRRARYRTCSVVASTDARSAMNGPALRDIHIPAAAWWPLAPGWWLLLGVLALACAGVVLWRAGRAQRGPLRAALREIDALEARHARDGDDACVVDGASRLMRRVARRIEPVAASRSGDAWRAFVHRYARDEGARGALDRLAEIRFHAQPSVDAEVLITALRAWCSDALRGRVSTPFGTKGVGAKRRGDVMVDKGPSPSRAARAFASLRPSFRRGKQTPFGKSAP

Foldseek 3Di:
DDDDDDDDDDDDDDDPDDDDPPPDDPPVPPDPDDPCPDPDPPPPPPCVVVVVVVVVVVVVVVVVVVVVVVVLVVLLVVLLVLLVVLVVVCVPPVQPLSLLVSLVVSVLVLCCVQPVVLSPDDDPSVLVVLVVQQPDPLLSVLVVLSNVQNPDPRRDHPSVSNSVSSNSSSCSSSVVVPPDPDDPDDPPPPPPDPDDDDDDDDDDPDPPDDDDDDDDPDDDDDDDDDDDDD